Protein AF-A0A352IRP0-F1 (afdb_monomer)

Foldseek 3Di:
DPDPLVVLCVVVPDFDPDPVSVVVSVCVVVCCCVVPPVVPVVPVCQWDQDPVRDTAGAADPLLQADAFADDDPPFLNVLLQLLVVQVAWDAPVVSLVSVCVVPVPDDSVNSVVVVCRNCPVQVQWDADPRIIHGDPLVVVCNVVVQLVSRVSCCCRRHFLLLVVLLVQLVHWDALVVQLVSSCQLPVVCPDCNRSVRSVVNCVVNQQWDADPVRIIHGDPVVNVVNVSPPDDHDGDDPVSVDPPPPPPPPPPPPPPPVPDPVVVVVCVVPVPDPDDPPVPD

pLDDT: mean 80.82, std 19.58, range [33.22, 98.44]

Nearest PDB structures (foldseek):
  5y8t-assembly2_B  TM=6.426E-01  e=9.527E-02  Bacillus spizizenii str. W23
  9jm0-assembly1_L  TM=7.725E-01  e=4.021E-01  Escherichia coli
  7v9x-assembly1_C  TM=6.358E-01  e=6.017E-01  Escherichia coli
  5lhc-assembly1_A  TM=5.177E-01  e=5.680E-01  Bacillus sp. (in: firmicutes)
  7z1n-assembly1_P  TM=3.526E-01  e=1.602E+00  Saccharomyces cerevisiae W303

Mean predicted aligned error: 14.16 Å

Organism: NCBI:txid1033846

Structure (mmCIF, N/CA/C/O backbone):
dat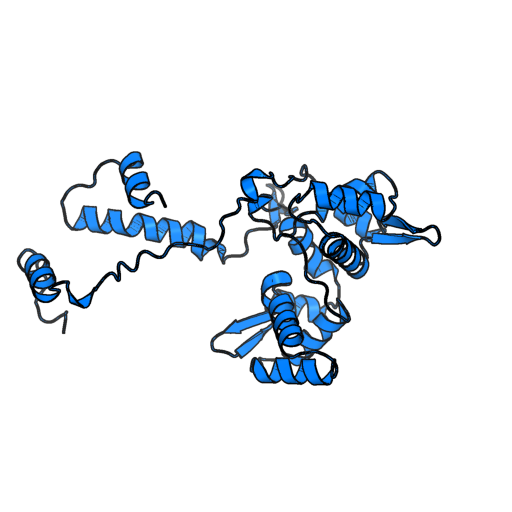a_AF-A0A352IRP0-F1
#
_entry.id   AF-A0A352IRP0-F1
#
loop_
_atom_site.group_PDB
_atom_site.id
_atom_site.type_symbol
_atom_site.label_atom_id
_atom_site.label_alt_id
_atom_site.label_comp_id
_atom_site.label_asym_id
_atom_site.label_entity_id
_atom_site.label_seq_id
_atom_site.pdbx_PDB_ins_code
_atom_site.Cartn_x
_atom_site.Cartn_y
_atom_site.Cartn_z
_atom_site.occupancy
_atom_site.B_iso_or_equiv
_atom_site.auth_seq_id
_atom_site.auth_comp_id
_atom_site.auth_asym_id
_atom_site.auth_atom_id
_atom_site.pdbx_PDB_model_num
ATOM 1 N N . GLN A 1 1 ? 25.154 19.393 1.209 1.00 37.84 1 GLN A N 1
ATOM 2 C CA . GLN A 1 1 ? 25.822 18.073 1.145 1.00 37.84 1 GLN A CA 1
ATOM 3 C C . GLN A 1 1 ? 27.180 18.138 1.834 1.00 37.84 1 GLN A C 1
ATOM 5 O O . GLN A 1 1 ? 28.101 18.723 1.286 1.00 37.84 1 GLN A O 1
ATOM 10 N N . HIS A 1 2 ? 27.304 17.611 3.052 1.00 40.53 2 HIS A N 1
ATOM 11 C CA . HIS A 1 2 ? 28.624 17.355 3.638 1.00 40.53 2 HIS A CA 1
ATOM 12 C C . HIS A 1 2 ? 29.173 16.067 3.009 1.00 40.53 2 HIS A C 1
ATOM 14 O O . HIS A 1 2 ? 28.5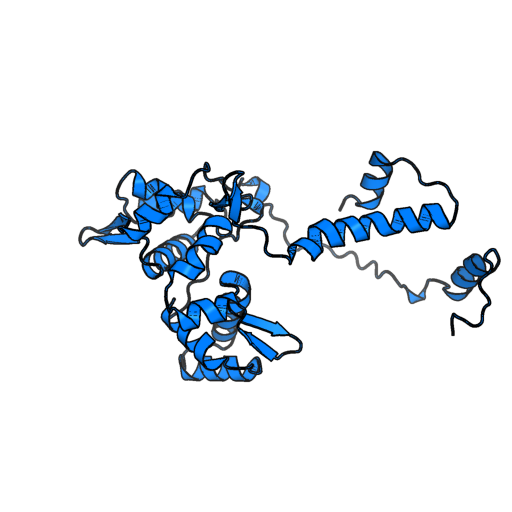04 15.037 3.029 1.00 40.53 2 HIS A O 1
ATOM 20 N N . ASP A 1 3 ? 30.340 16.175 2.382 1.00 66.81 3 ASP A N 1
ATOM 21 C CA . ASP A 1 3 ? 30.971 15.181 1.517 1.00 66.81 3 ASP A CA 1
ATOM 22 C C . ASP A 1 3 ? 31.229 13.845 2.247 1.00 66.81 3 ASP A C 1
ATOM 24 O O . ASP A 1 3 ? 31.922 13.794 3.267 1.00 66.81 3 ASP A O 1
ATOM 28 N N . LEU A 1 4 ? 30.657 12.750 1.733 1.00 64.88 4 LEU A N 1
ATOM 29 C CA . LEU A 1 4 ? 30.822 11.382 2.246 1.00 64.88 4 LEU A CA 1
ATOM 30 C C . LEU A 1 4 ? 32.310 11.027 2.414 1.00 64.88 4 LEU A C 1
ATOM 32 O O . LEU A 1 4 ? 32.684 10.342 3.368 1.00 64.88 4 LEU A O 1
ATOM 36 N N . MET A 1 5 ? 33.164 11.550 1.529 1.00 63.38 5 MET A N 1
ATOM 37 C CA . MET A 1 5 ? 34.612 11.366 1.595 1.00 63.38 5 MET A CA 1
ATOM 38 C C . MET A 1 5 ? 35.217 12.012 2.838 1.00 63.38 5 MET A C 1
ATOM 40 O O . MET A 1 5 ? 35.972 11.358 3.553 1.00 63.38 5 MET A O 1
ATOM 44 N N . SER A 1 6 ? 34.807 13.238 3.169 1.00 69.44 6 SER A N 1
ATOM 45 C CA . SER A 1 6 ? 35.260 13.937 4.378 1.00 69.44 6 SER A CA 1
ATOM 46 C C . SER A 1 6 ? 34.880 13.172 5.653 1.00 69.44 6 SER A C 1
ATOM 48 O O . SER A 1 6 ? 35.650 13.108 6.613 1.00 69.44 6 SER A O 1
ATOM 50 N N . ARG A 1 7 ? 33.705 12.525 5.669 1.00 70.44 7 ARG A N 1
ATOM 51 C CA . ARG A 1 7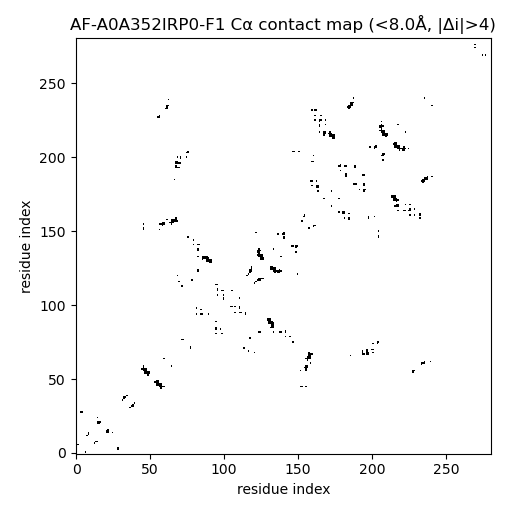 ? 33.282 11.683 6.799 1.00 70.44 7 ARG A CA 1
ATOM 52 C C . ARG A 1 7 ? 34.097 10.392 6.897 1.00 70.44 7 ARG A C 1
ATOM 54 O O . ARG A 1 7 ? 34.445 9.982 8.003 1.00 70.44 7 ARG A O 1
ATOM 61 N N . LEU A 1 8 ? 34.414 9.764 5.767 1.00 70.19 8 LEU A N 1
ATOM 62 C CA . LEU A 1 8 ? 35.269 8.575 5.724 1.00 70.19 8 LEU A CA 1
ATOM 63 C C . LEU A 1 8 ? 36.705 8.894 6.158 1.00 70.19 8 LEU A C 1
ATOM 65 O O . LEU A 1 8 ? 37.295 8.113 6.898 1.00 70.19 8 LEU A O 1
ATOM 69 N N . GLU A 1 9 ? 37.245 10.051 5.778 1.00 74.38 9 GLU A N 1
ATOM 70 C CA . GLU A 1 9 ? 38.556 10.530 6.237 1.00 74.38 9 GLU A CA 1
ATOM 71 C C . GLU A 1 9 ? 38.584 10.790 7.744 1.00 74.38 9 GLU A C 1
ATOM 73 O O . GLU A 1 9 ? 39.528 10.399 8.428 1.00 74.38 9 GLU A O 1
ATOM 78 N N . GLN A 1 10 ? 37.521 11.380 8.293 1.00 76.56 10 GLN A N 1
ATOM 79 C CA . GLN A 1 10 ? 37.412 11.597 9.735 1.00 76.56 10 GLN A CA 1
ATOM 80 C C . GLN A 1 10 ? 37.404 10.276 10.524 1.00 76.56 10 GLN A C 1
ATOM 82 O O . GLN A 1 10 ? 37.964 10.207 11.616 1.00 76.56 10 GLN A O 1
ATOM 87 N N . LEU A 1 11 ? 36.761 9.235 9.987 1.00 74.62 11 LEU A N 1
ATOM 88 C CA . LEU A 1 11 ? 36.595 7.945 10.665 1.00 74.62 11 LEU A CA 1
ATOM 89 C C . LEU A 1 11 ? 37.791 7.008 10.488 1.00 74.62 11 LEU A C 1
ATOM 91 O O . LEU A 1 11 ? 38.124 6.253 11.397 1.00 74.62 11 LEU A O 1
ATOM 95 N N . LEU A 1 12 ? 38.419 7.034 9.316 1.00 76.69 12 LEU A N 1
ATOM 96 C CA . LEU A 1 12 ? 39.450 6.077 8.926 1.00 76.69 12 LEU A CA 1
ATOM 97 C C . LEU A 1 12 ? 40.850 6.712 8.851 1.00 76.69 12 LEU A C 1
ATOM 99 O O . LEU A 1 12 ? 41.789 6.050 8.407 1.00 76.69 12 LEU A O 1
ATOM 103 N N . GLY A 1 13 ? 40.987 7.991 9.212 1.00 79.44 13 GLY A N 1
ATOM 104 C CA . GLY A 1 13 ? 42.230 8.764 9.140 1.00 79.44 13 GLY A CA 1
ATOM 105 C C . GLY A 1 13 ? 42.579 9.262 7.731 1.00 79.44 13 GLY A C 1
ATOM 106 O O . GLY A 1 13 ? 41.802 9.129 6.787 1.00 79.44 13 GLY A O 1
ATOM 107 N N . GLN A 1 14 ? 43.771 9.832 7.556 1.00 77.69 14 GLN A N 1
ATOM 108 C CA . GLN A 1 14 ? 44.289 10.122 6.214 1.00 77.69 14 GLN A CA 1
ATOM 109 C C . GLN A 1 14 ? 44.815 8.840 5.565 1.00 77.69 14 GLN A C 1
ATOM 111 O O . GLN A 1 14 ? 45.494 8.044 6.211 1.00 77.69 14 GLN A O 1
ATOM 116 N N . ALA A 1 15 ? 44.493 8.638 4.287 1.00 72.62 15 ALA A N 1
ATOM 117 C CA . ALA A 1 15 ? 45.070 7.544 3.518 1.00 72.62 15 ALA A CA 1
ATOM 118 C C . ALA A 1 15 ? 46.547 7.830 3.217 1.00 72.62 15 ALA A C 1
ATOM 120 O O . ALA A 1 15 ? 46.941 8.977 2.999 1.00 72.62 15 ALA A O 1
ATOM 121 N N . GLU A 1 16 ? 47.364 6.781 3.180 1.00 77.44 16 GLU A N 1
ATOM 122 C CA . GLU A 1 16 ? 48.739 6.898 2.707 1.00 77.44 16 GLU A CA 1
ATOM 123 C C . GLU A 1 16 ? 48.755 7.358 1.243 1.00 77.44 16 GLU A C 1
ATOM 125 O O . GLU A 1 16 ? 47.937 6.926 0.434 1.00 77.44 16 GLU A O 1
ATOM 130 N N . SER A 1 17 ? 49.725 8.193 0.872 1.00 76.69 17 SER A N 1
ATOM 131 C CA . SER A 1 17 ? 49.854 8.769 -0.476 1.00 76.69 17 SER A CA 1
ATOM 132 C C . SER A 1 17 ? 50.324 7.772 -1.546 1.00 76.69 17 SER A C 1
ATOM 134 O O . SER A 1 17 ? 50.729 8.169 -2.640 1.00 76.69 17 SER A O 1
ATOM 136 N N . SER A 1 18 ? 50.283 6.469 -1.255 1.00 78.06 18 SER A N 1
ATOM 137 C CA . SER A 1 18 ? 50.601 5.442 -2.238 1.00 78.06 18 SER A CA 1
ATOM 138 C C . SER A 1 18 ? 49.415 5.237 -3.193 1.00 78.06 18 SER A C 1
ATOM 140 O O . SER A 1 18 ? 48.264 5.219 -2.751 1.00 78.06 18 SER A O 1
ATOM 142 N N . PRO A 1 19 ? 49.655 5.019 -4.501 1.00 69.88 19 PRO A N 1
ATOM 143 C CA . PRO A 1 19 ? 48.576 4.804 -5.469 1.00 69.88 19 PRO A CA 1
ATOM 144 C C . PRO A 1 19 ? 47.627 3.661 -5.083 1.00 69.88 19 PRO A C 1
ATOM 146 O O . PRO A 1 19 ? 46.421 3.755 -5.296 1.00 69.88 19 PRO A O 1
ATOM 149 N N . LYS A 1 20 ? 48.162 2.603 -4.459 1.00 70.69 20 LYS A N 1
ATOM 150 C CA . LYS A 1 20 ? 47.379 1.464 -3.972 1.00 70.69 20 LYS A CA 1
ATOM 151 C C . LYS A 1 20 ? 46.448 1.867 -2.823 1.00 70.69 20 LYS A C 1
ATOM 153 O O . LYS A 1 20 ? 45.248 1.632 -2.926 1.00 70.69 20 LYS A O 1
ATOM 158 N N . ALA A 1 21 ? 46.970 2.524 -1.787 1.00 72.50 21 ALA A N 1
ATOM 159 C CA . ALA A 1 21 ? 46.172 2.945 -0.634 1.00 72.50 21 ALA A CA 1
ATOM 160 C C . ALA A 1 21 ? 45.089 3.968 -1.017 1.00 72.50 21 ALA A C 1
ATOM 162 O O . ALA A 1 21 ? 43.967 3.904 -0.516 1.00 72.50 21 ALA A O 1
ATOM 163 N N . LEU A 1 22 ? 45.391 4.869 -1.958 1.00 75.69 22 LEU A N 1
ATOM 164 C CA . LEU A 1 22 ? 44.410 5.807 -2.504 1.00 75.69 22 LEU A CA 1
ATOM 165 C C . LEU A 1 22 ? 43.320 5.084 -3.307 1.00 75.69 22 LEU A C 1
ATOM 167 O O . LEU A 1 22 ? 42.141 5.371 -3.114 1.00 75.69 22 LEU A O 1
ATOM 171 N N . SER A 1 23 ? 43.685 4.107 -4.147 1.00 73.88 23 SER A N 1
ATOM 172 C CA . SER A 1 23 ? 42.704 3.318 -4.904 1.00 73.88 23 SER A CA 1
ATOM 173 C C . SER A 1 23 ? 41.774 2.511 -3.991 1.00 73.88 23 SER A C 1
ATOM 175 O O . SER A 1 23 ? 40.560 2.558 -4.163 1.00 73.88 23 SER A O 1
ATOM 177 N N . GLU A 1 24 ? 42.310 1.866 -2.951 1.00 73.12 24 GLU A N 1
ATOM 178 C CA . GLU A 1 24 ? 41.515 1.155 -1.944 1.00 73.12 24 GLU A CA 1
ATOM 179 C C . GLU A 1 24 ? 40.580 2.129 -1.210 1.00 73.12 24 GLU A C 1
ATOM 181 O O . GLU A 1 24 ? 39.389 1.853 -1.048 1.00 73.12 24 GLU A O 1
ATOM 186 N N . ARG A 1 25 ? 41.067 3.326 -0.855 1.00 78.94 25 ARG A N 1
ATOM 187 C CA . ARG A 1 25 ? 40.258 4.359 -0.196 1.00 78.94 25 ARG A CA 1
ATOM 188 C C . ARG A 1 25 ? 39.106 4.863 -1.065 1.00 78.94 25 ARG A C 1
ATOM 190 O O . ARG A 1 25 ? 38.011 5.055 -0.544 1.00 78.94 25 ARG A O 1
ATOM 197 N N . MET A 1 26 ? 39.331 5.037 -2.365 1.00 77.31 26 MET A N 1
ATOM 198 C CA . MET A 1 26 ? 38.306 5.479 -3.318 1.00 77.31 26 MET A CA 1
ATOM 199 C C . MET A 1 26 ? 37.241 4.410 -3.598 1.00 77.31 26 MET A C 1
ATOM 201 O O . MET A 1 26 ? 36.127 4.752 -3.985 1.00 77.31 26 MET A O 1
ATOM 205 N N . THR A 1 27 ? 37.544 3.128 -3.368 1.00 77.12 27 THR A N 1
ATOM 206 C CA . THR A 1 27 ? 36.562 2.041 -3.532 1.00 77.12 27 THR A CA 1
ATOM 207 C C . THR A 1 27 ? 35.609 1.890 -2.347 1.00 77.12 27 THR A C 1
ATOM 209 O O . THR A 1 27 ? 34.535 1.325 -2.512 1.00 77.12 27 THR A O 1
ATOM 212 N N . LEU A 1 28 ? 35.940 2.418 -1.162 1.00 74.88 28 LEU A N 1
ATOM 213 C CA . LEU A 1 28 ? 35.094 2.296 0.034 1.00 74.88 28 LEU A CA 1
ATOM 214 C C . LEU A 1 28 ? 33.716 2.969 -0.103 1.00 74.88 28 LEU A C 1
ATOM 216 O O . LEU A 1 28 ? 32.730 2.318 0.234 1.00 74.88 28 LEU A O 1
ATOM 220 N N . PRO A 1 29 ? 33.589 4.207 -0.622 1.00 73.94 29 PRO A N 1
ATOM 221 C CA . PRO A 1 29 ? 32.289 4.784 -0.967 1.00 73.94 29 PRO A CA 1
ATOM 222 C C . PRO A 1 29 ? 31.466 3.889 -1.885 1.00 73.94 29 PRO A C 1
ATOM 224 O O . PRO A 1 29 ? 30.269 3.730 -1.669 1.00 73.94 29 PRO A O 1
ATOM 227 N N . TRP A 1 30 ? 32.119 3.289 -2.887 1.00 67.69 30 TRP A N 1
ATOM 228 C CA . TRP A 1 30 ? 31.471 2.387 -3.829 1.00 67.69 30 TRP A CA 1
ATOM 229 C C . TRP A 1 30 ? 31.032 1.093 -3.148 1.00 67.69 30 TRP A C 1
ATOM 231 O O . TRP A 1 30 ? 29.899 0.692 -3.336 1.00 67.69 30 TRP A O 1
ATOM 241 N N . PHE A 1 31 ? 31.847 0.497 -2.275 1.00 69.00 31 PHE A N 1
ATOM 242 C CA . PHE A 1 31 ? 31.462 -0.667 -1.470 1.00 69.00 31 PHE A CA 1
ATOM 243 C C . PHE A 1 31 ? 30.326 -0.368 -0.490 1.00 69.00 31 PHE A C 1
ATOM 245 O O . PHE A 1 31 ? 29.464 -1.213 -0.276 1.00 69.00 31 PHE A O 1
ATOM 252 N N . VAL A 1 32 ? 30.299 0.824 0.111 1.00 68.75 32 VAL A N 1
ATOM 253 C CA . VAL A 1 32 ? 29.189 1.255 0.974 1.00 68.75 32 VAL A CA 1
ATOM 254 C C . VAL A 1 32 ? 27.928 1.456 0.138 1.00 68.75 32 VAL A C 1
ATOM 256 O O . VAL A 1 32 ? 26.856 1.004 0.526 1.00 68.75 32 VAL A O 1
ATOM 259 N N . TYR A 1 33 ? 28.050 2.087 -1.028 1.00 63.38 33 TYR A N 1
ATOM 260 C CA . TYR A 1 33 ? 26.948 2.249 -1.965 1.00 63.38 33 TYR A CA 1
ATOM 261 C C . TYR A 1 33 ? 26.454 0.892 -2.487 1.00 63.38 33 TYR A C 1
ATOM 263 O O . TYR A 1 33 ? 25.266 0.622 -2.446 1.00 63.38 33 TYR A O 1
ATOM 271 N N . GLU A 1 34 ? 27.329 -0.020 -2.887 1.00 58.12 34 GLU A N 1
ATOM 272 C CA . GLU A 1 34 ? 26.973 -1.345 -3.390 1.00 58.12 34 GLU A CA 1
ATOM 273 C C . GLU A 1 34 ? 26.415 -2.245 -2.281 1.00 58.12 34 GLU A C 1
ATOM 275 O O . GLU A 1 34 ? 25.399 -2.897 -2.478 1.00 58.12 34 GLU A O 1
ATOM 280 N N . GLY A 1 35 ? 26.996 -2.227 -1.083 1.00 57.03 35 GLY A N 1
ATOM 281 C CA . GLY A 1 35 ? 26.549 -3.044 0.047 1.00 57.03 35 GLY A CA 1
ATOM 282 C C . GLY A 1 35 ? 25.284 -2.531 0.739 1.00 57.03 35 GLY A C 1
ATOM 283 O O . GLY A 1 35 ? 24.512 -3.332 1.261 1.00 57.03 35 GLY A O 1
ATOM 284 N N . HIS A 1 36 ? 25.045 -1.215 0.743 1.00 51.78 36 HIS A N 1
ATOM 285 C CA . HIS A 1 36 ? 23.955 -0.604 1.518 1.00 51.78 36 HIS A CA 1
ATOM 286 C C . HIS A 1 36 ? 22.944 0.201 0.694 1.00 51.78 36 HIS A C 1
ATOM 288 O O . HIS A 1 36 ? 21.842 0.437 1.182 1.00 51.78 36 HIS A O 1
ATOM 294 N N . VAL A 1 37 ? 23.272 0.606 -0.538 1.00 51.94 37 VAL A N 1
ATOM 295 C CA . VAL A 1 37 ? 22.391 1.410 -1.406 1.00 51.94 37 VAL A CA 1
ATOM 296 C C . VAL A 1 37 ? 21.916 0.612 -2.626 1.00 51.94 37 VAL A C 1
ATOM 298 O O . VAL A 1 37 ? 20.711 0.494 -2.814 1.00 51.94 37 VAL A O 1
ATOM 301 N N . GLN A 1 38 ? 22.790 -0.025 -3.411 1.00 43.72 38 GLN A N 1
ATOM 302 C CA . GLN A 1 38 ? 22.389 -0.927 -4.504 1.00 43.72 38 GLN A CA 1
ATOM 303 C C . GLN A 1 38 ? 22.049 -2.337 -4.022 1.00 43.72 38 GLN A C 1
ATOM 305 O O . GLN A 1 38 ? 21.067 -2.908 -4.482 1.00 43.72 38 GLN A O 1
ATOM 310 N N . GLY A 1 39 ? 22.761 -2.873 -3.033 1.00 39.41 39 GLY A N 1
ATOM 311 C CA . GLY A 1 39 ? 22.432 -4.139 -2.374 1.00 39.41 39 GLY A CA 1
ATOM 312 C C . GLY A 1 39 ? 21.075 -4.105 -1.670 1.00 39.41 39 GLY A C 1
ATOM 313 O O . GLY A 1 39 ? 20.491 -5.156 -1.428 1.00 39.41 39 GLY A O 1
ATOM 314 N N . SER A 1 40 ? 20.521 -2.908 -1.436 1.00 41.78 40 SER A N 1
ATOM 315 C CA . SER A 1 40 ? 19.151 -2.694 -0.949 1.00 41.78 40 SER A CA 1
ATOM 316 C C . SER A 1 40 ? 18.053 -2.897 -2.011 1.00 41.78 40 SER A C 1
ATOM 318 O O . SER A 1 40 ? 16.867 -2.890 -1.671 1.00 41.78 40 SER A O 1
ATOM 320 N N . HIS A 1 41 ? 18.428 -3.123 -3.282 1.00 39.69 41 HIS A N 1
ATOM 321 C CA . HIS A 1 41 ? 17.537 -3.72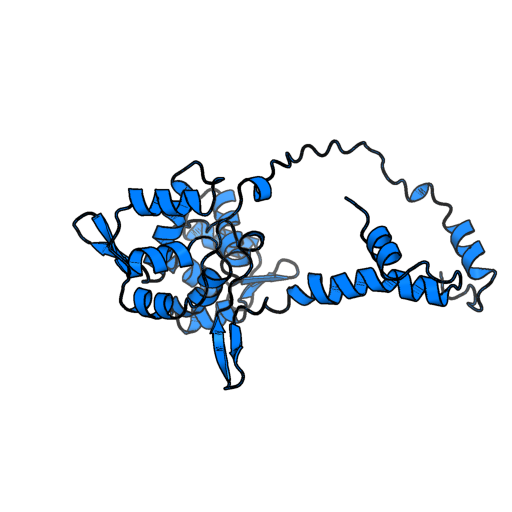3 -4.285 1.00 39.69 41 HIS A CA 1
ATOM 322 C C . HIS A 1 41 ? 17.371 -5.238 -4.099 1.00 39.69 41 HIS A C 1
ATOM 324 O O . HIS A 1 41 ? 16.432 -5.804 -4.657 1.00 39.69 41 HIS A O 1
ATOM 330 N N . THR A 1 42 ? 18.199 -5.883 -3.267 1.00 38.78 42 THR A N 1
ATOM 331 C CA . THR A 1 42 ? 17.788 -7.124 -2.598 1.00 38.78 42 THR A CA 1
ATOM 332 C C . THR A 1 42 ? 16.654 -6.736 -1.670 1.00 38.78 42 THR A C 1
ATOM 334 O O . THR A 1 42 ? 16.842 -5.851 -0.837 1.00 38.78 42 THR A O 1
ATOM 337 N N . GLU A 1 43 ? 15.477 -7.328 -1.874 1.00 44.84 43 GLU A N 1
ATOM 338 C CA . GLU A 1 43 ? 14.259 -7.128 -1.090 1.00 44.84 43 GLU A CA 1
ATOM 339 C C . GLU A 1 43 ? 14.575 -6.655 0.330 1.00 44.84 43 GLU A C 1
ATOM 341 O O . GLU A 1 43 ? 15.022 -7.440 1.157 1.00 44.84 43 GLU A O 1
ATOM 346 N N . THR A 1 44 ? 14.402 -5.355 0.602 1.00 46.44 44 THR A N 1
ATOM 347 C CA . THR A 1 44 ? 14.538 -4.796 1.954 1.00 46.44 44 THR A CA 1
ATOM 348 C C . THR A 1 44 ? 13.706 -5.680 2.872 1.00 46.44 44 THR A C 1
ATOM 350 O O . THR A 1 44 ? 12.479 -5.705 2.725 1.00 46.44 44 THR A O 1
ATOM 353 N N . VAL A 1 45 ? 14.386 -6.493 3.680 1.00 51.56 45 VAL A N 1
ATOM 354 C CA . VAL A 1 45 ? 13.827 -7.724 4.237 1.00 51.56 45 VAL A CA 1
ATOM 355 C C . VAL A 1 45 ? 12.670 -7.341 5.154 1.00 51.56 45 VAL A C 1
ATOM 357 O O . VAL A 1 45 ? 12.868 -6.875 6.270 1.00 51.56 45 VAL A O 1
ATOM 360 N N . ALA A 1 46 ? 11.448 -7.463 4.633 1.00 54.69 46 ALA A N 1
ATOM 361 C CA . ALA A 1 46 ? 10.209 -7.163 5.348 1.00 54.69 46 ALA A CA 1
ATOM 362 C C . ALA A 1 46 ? 9.881 -8.255 6.380 1.00 54.69 46 ALA A C 1
ATOM 364 O O . ALA A 1 46 ? 8.882 -8.152 7.083 1.00 54.69 46 ALA A O 1
ATOM 365 N N . GLU A 1 47 ? 10.712 -9.295 6.436 1.00 62.34 47 GLU A N 1
ATOM 366 C CA . GLU A 1 47 ? 10.468 -10.591 7.048 1.00 62.34 47 GLU A CA 1
ATOM 367 C C . GLU A 1 47 ? 11.777 -11.128 7.647 1.00 62.34 47 GLU A C 1
ATOM 369 O O . GLU A 1 47 ? 12.638 -11.627 6.931 1.00 62.34 47 GLU A O 1
ATOM 374 N N . GLU A 1 48 ? 11.961 -11.019 8.961 1.00 56.09 48 GLU A N 1
ATOM 375 C CA . GLU A 1 48 ? 13.096 -11.630 9.662 1.00 56.09 48 GLU A CA 1
ATOM 376 C C . GLU A 1 48 ? 12.668 -12.989 10.221 1.00 56.09 48 GLU A C 1
ATOM 378 O O . GLU A 1 48 ? 11.692 -13.078 10.964 1.00 56.09 48 GLU A O 1
ATOM 383 N N . ALA A 1 49 ? 13.391 -14.055 9.876 1.00 51.56 49 ALA A N 1
ATOM 384 C CA . ALA A 1 49 ? 13.229 -15.338 10.551 1.00 51.56 49 ALA A CA 1
ATOM 385 C C . ALA A 1 49 ? 13.886 -15.255 11.933 1.00 51.56 49 ALA A C 1
ATOM 387 O O . ALA A 1 49 ? 15.056 -14.883 12.040 1.00 51.56 49 ALA A O 1
ATOM 388 N N . ASP A 1 50 ? 13.146 -15.585 12.989 1.00 54.78 50 ASP A N 1
ATOM 389 C CA . ASP A 1 50 ? 13.740 -15.710 14.316 1.00 54.78 50 ASP A CA 1
ATOM 390 C C . ASP A 1 50 ? 14.587 -16.989 14.449 1.00 54.78 50 ASP A C 1
ATOM 392 O O . ASP A 1 50 ? 14.605 -17.845 13.561 1.00 54.78 50 ASP A O 1
ATOM 396 N N . ASP A 1 51 ? 15.287 -17.147 15.576 1.00 50.03 51 ASP A N 1
ATOM 397 C CA . ASP A 1 51 ? 16.172 -18.295 15.845 1.00 50.03 51 ASP A CA 1
ATOM 398 C C . ASP A 1 51 ? 15.459 -19.668 15.791 1.00 50.03 51 ASP A C 1
ATOM 400 O O . ASP A 1 51 ? 16.111 -20.713 15.846 1.00 50.03 51 ASP A O 1
ATOM 404 N N . LYS A 1 52 ? 14.120 -19.690 15.703 1.00 55.91 52 LYS A N 1
ATOM 405 C CA . LYS A 1 52 ? 13.285 -20.894 15.571 1.00 55.91 52 LYS A CA 1
ATOM 406 C C . LYS A 1 52 ? 12.746 -21.099 14.151 1.00 55.91 52 LYS A C 1
ATOM 408 O O . LYS A 1 52 ? 12.068 -22.097 13.912 1.00 55.91 52 LYS A O 1
ATOM 413 N N . GLY A 1 53 ? 13.059 -20.197 13.222 1.00 52.69 53 GLY A N 1
ATOM 414 C CA . GLY A 1 53 ? 12.584 -20.218 11.842 1.00 52.69 53 GLY A CA 1
ATOM 415 C C . GLY A 1 53 ? 11.185 -19.628 11.650 1.00 52.69 53 GLY A C 1
ATOM 416 O O . GLY A 1 53 ? 10.617 -19.802 10.573 1.00 52.69 53 GLY A O 1
ATOM 417 N N . GLU A 1 54 ? 10.612 -18.947 12.652 1.00 62.12 54 GLU A N 1
ATOM 418 C CA . GLU A 1 54 ? 9.344 -18.231 12.479 1.00 62.12 54 GLU A CA 1
ATOM 419 C C . GLU A 1 54 ? 9.601 -16.892 11.783 1.00 62.12 54 GLU A C 1
ATOM 421 O O . GLU A 1 54 ? 10.361 -16.056 12.274 1.00 62.12 54 GLU A O 1
ATOM 426 N N . VAL A 1 55 ? 8.958 -16.686 10.633 1.00 72.44 55 VAL A N 1
ATOM 427 C CA . VAL A 1 55 ? 9.050 -15.441 9.867 1.00 72.44 55 VAL A CA 1
ATOM 428 C C . VAL A 1 55 ? 8.228 -14.353 10.557 1.00 72.44 55 VAL A C 1
ATOM 430 O O . VAL A 1 55 ? 7.015 -14.487 10.717 1.00 72.44 55 VAL A O 1
ATOM 433 N N . LYS A 1 56 ? 8.887 -13.266 10.966 1.00 84.75 56 LYS A N 1
ATOM 434 C CA . LYS A 1 56 ? 8.274 -12.098 11.605 1.00 84.75 56 LYS A CA 1
ATOM 435 C C . LYS A 1 56 ? 8.401 -10.870 10.727 1.00 84.75 56 LYS A C 1
ATOM 437 O O . LYS A 1 56 ? 9.468 -10.579 10.194 1.00 84.75 56 LYS A O 1
ATOM 442 N N . LEU A 1 57 ? 7.313 -10.117 10.619 1.00 89.00 57 LEU A N 1
ATOM 443 C CA . LEU A 1 57 ? 7.308 -8.889 9.839 1.00 89.00 57 LEU A CA 1
ATOM 444 C C . LEU A 1 57 ? 8.122 -7.805 10.535 1.00 89.00 57 LEU A C 1
ATOM 446 O O . LEU A 1 57 ? 7.920 -7.518 11.713 1.00 89.00 57 LEU A O 1
ATOM 450 N N . LYS A 1 58 ? 8.988 -7.138 9.778 1.00 89.50 58 LYS A N 1
ATOM 451 C CA . LYS A 1 58 ? 9.753 -5.994 10.262 1.00 89.50 58 LYS A CA 1
ATOM 452 C C . LYS A 1 58 ? 9.461 -4.770 9.410 1.00 89.50 58 LYS A C 1
ATOM 454 O O . LYS A 1 58 ? 9.755 -4.769 8.213 1.00 89.50 58 LYS A O 1
ATOM 459 N N . PRO A 1 59 ? 8.880 -3.710 9.991 1.00 93.00 59 PRO A N 1
ATOM 460 C CA . PRO A 1 59 ? 8.627 -2.508 9.232 1.00 93.00 59 PRO A CA 1
ATOM 461 C C . PRO A 1 59 ? 9.918 -1.719 9.004 1.00 93.00 59 PRO A C 1
ATOM 463 O O . PRO A 1 59 ? 10.841 -1.744 9.819 1.00 93.00 59 PRO A O 1
ATOM 466 N N . LEU A 1 60 ? 9.953 -0.951 7.916 1.00 90.88 60 LEU A N 1
ATOM 467 C CA . LEU A 1 60 ? 10.985 0.065 7.726 1.00 90.88 60 LEU A CA 1
ATOM 468 C C . LEU A 1 60 ? 10.800 1.209 8.743 1.00 90.88 60 LEU A C 1
ATOM 470 O O . LEU A 1 60 ? 9.680 1.420 9.219 1.00 90.88 60 LEU A O 1
ATOM 474 N N . PRO A 1 61 ? 11.837 2.002 9.046 1.00 90.75 61 PRO A N 1
ATOM 475 C CA . PRO A 1 61 ? 11.675 3.259 9.780 1.00 90.75 61 PRO A CA 1
ATOM 476 C C . PRO A 1 61 ? 10.664 4.190 9.094 1.00 90.75 61 PRO A C 1
ATOM 478 O O . PRO A 1 61 ? 10.597 4.225 7.859 1.00 90.75 61 PRO A O 1
ATOM 481 N N . ALA A 1 62 ? 9.890 4.972 9.854 1.00 91.38 62 ALA A N 1
ATOM 482 C CA . ALA A 1 62 ? 8.826 5.832 9.322 1.00 91.38 62 ALA A CA 1
ATOM 483 C C . ALA A 1 62 ? 9.304 6.747 8.189 1.00 91.38 62 ALA A C 1
ATOM 485 O O . ALA A 1 62 ? 8.578 6.920 7.204 1.00 91.38 62 ALA A O 1
ATOM 486 N N . ILE A 1 63 ? 10.528 7.284 8.278 1.00 89.50 63 ILE A N 1
ATOM 487 C CA . ILE A 1 63 ? 11.134 8.137 7.246 1.00 89.50 63 ILE A CA 1
ATOM 488 C C . ILE A 1 63 ? 11.273 7.420 5.894 1.00 89.50 63 ILE A C 1
ATOM 490 O O . ILE A 1 63 ? 10.976 8.018 4.863 1.00 89.50 63 ILE A O 1
ATOM 494 N N . GLN A 1 64 ? 11.597 6.123 5.908 1.00 89.19 64 GLN A N 1
ATOM 495 C CA . GLN A 1 64 ? 11.792 5.281 4.721 1.00 89.19 64 GLN A CA 1
ATOM 496 C C . GLN A 1 64 ? 10.484 4.679 4.188 1.00 89.19 64 GLN A C 1
ATOM 498 O O . GLN A 1 64 ? 10.436 4.190 3.057 1.00 89.19 64 GLN A O 1
ATOM 503 N N . ARG A 1 65 ? 9.403 4.707 4.978 1.00 91.56 65 ARG A N 1
ATOM 504 C CA . ARG A 1 65 ? 8.088 4.250 4.520 1.00 91.56 65 ARG A CA 1
ATOM 505 C C . ARG A 1 65 ? 7.484 5.230 3.526 1.00 91.56 65 ARG A C 1
ATOM 507 O O . ARG A 1 65 ? 7.517 6.452 3.696 1.00 91.56 65 ARG A O 1
ATOM 514 N N . ARG A 1 66 ? 6.818 4.675 2.518 1.00 91.94 66 ARG A N 1
ATOM 515 C CA . ARG A 1 66 ? 6.029 5.423 1.549 1.00 91.94 66 ARG A CA 1
ATOM 516 C C . ARG A 1 66 ? 4.933 6.220 2.259 1.00 91.94 66 ARG A C 1
ATOM 518 O O . ARG A 1 66 ? 4.164 5.684 3.059 1.00 91.94 66 ARG A O 1
ATOM 525 N N . LYS A 1 67 ? 4.811 7.499 1.897 1.00 92.62 67 LYS A N 1
ATOM 526 C CA . LYS A 1 67 ? 3.853 8.457 2.470 1.00 92.62 67 LYS A CA 1
ATOM 527 C C . LYS A 1 67 ? 2.452 8.332 1.855 1.00 92.62 67 LYS A C 1
ATOM 529 O O . LYS A 1 67 ? 1.855 9.322 1.433 1.00 92.62 67 LYS A O 1
ATOM 534 N N . GLY A 1 68 ? 1.918 7.111 1.865 1.00 89.06 68 GLY A N 1
ATOM 535 C CA . GLY A 1 68 ? 0.555 6.775 1.457 1.00 89.06 68 GLY A CA 1
ATOM 536 C C . GLY A 1 68 ? 0.475 5.860 0.236 1.00 89.06 68 GLY A C 1
ATOM 537 O O . GLY A 1 68 ? 1.479 5.351 -0.245 1.00 89.06 68 GLY A O 1
ATOM 538 N N . LEU A 1 69 ? -0.737 5.622 -0.254 1.00 90.75 69 LEU A N 1
ATOM 539 C CA . LEU A 1 69 ? -0.982 4.781 -1.425 1.00 90.75 69 LEU A CA 1
ATOM 540 C C . LEU A 1 69 ? -1.894 5.516 -2.386 1.00 90.75 69 LEU A C 1
ATOM 542 O O . LEU A 1 69 ? -2.919 6.065 -1.974 1.00 90.75 69 LEU A O 1
ATOM 546 N N . THR A 1 70 ? -1.560 5.506 -3.665 1.00 91.81 70 THR A N 1
ATOM 547 C CA . THR A 1 70 ? -2.368 6.154 -4.688 1.00 91.81 70 THR A CA 1
ATOM 548 C C . THR A 1 70 ? -3.652 5.360 -4.906 1.00 91.81 70 THR A C 1
ATOM 550 O O . THR A 1 70 ? -3.648 4.149 -5.126 1.00 91.81 70 THR A O 1
ATOM 553 N N . SER A 1 71 ? -4.796 6.040 -4.840 1.00 89.94 71 SER A N 1
ATOM 554 C CA . SER A 1 71 ? -6.090 5.430 -5.148 1.00 89.94 71 SER A CA 1
ATOM 555 C C . SER A 1 71 ? -6.241 5.304 -6.660 1.00 89.94 71 SER A C 1
ATOM 557 O O . SER A 1 71 ? -6.245 6.309 -7.370 1.00 89.94 71 SER A O 1
ATOM 559 N N . ILE A 1 72 ? -6.448 4.081 -7.146 1.00 91.69 72 ILE A N 1
ATOM 560 C CA . ILE A 1 72 ? -6.813 3.820 -8.544 1.00 91.69 72 ILE A CA 1
ATOM 561 C C . ILE A 1 72 ? -8.289 3.409 -8.653 1.00 91.69 72 ILE A C 1
ATOM 563 O O . ILE A 1 72 ? -8.917 2.930 -7.695 1.00 91.69 72 ILE A O 1
ATOM 567 N N . ARG A 1 73 ? -8.887 3.625 -9.829 1.00 88.25 73 ARG A N 1
ATOM 568 C CA . ARG A 1 73 ? -10.227 3.103 -10.146 1.00 88.25 73 ARG A CA 1
ATOM 569 C C . ARG A 1 73 ? -10.140 1.594 -10.309 1.00 88.25 73 ARG A C 1
ATOM 571 O O . ARG A 1 73 ? -9.118 1.087 -10.749 1.00 88.25 73 ARG A O 1
ATOM 578 N N . GLY A 1 74 ? -11.182 0.886 -9.878 1.00 88.50 74 GLY A N 1
ATOM 579 C CA . GLY A 1 74 ? -11.218 -0.581 -9.842 1.00 88.50 74 GLY A CA 1
ATOM 580 C C . GLY A 1 74 ? -10.373 -1.222 -8.732 1.00 88.50 74 GLY A C 1
ATOM 581 O O . GLY A 1 74 ? -10.652 -2.357 -8.360 1.00 88.50 74 GLY A O 1
ATOM 582 N N . GLY A 1 75 ? -9.415 -0.495 -8.138 1.00 91.00 75 GLY A N 1
ATOM 583 C CA . GLY A 1 75 ? -8.601 -0.984 -7.022 1.00 91.00 75 GLY A CA 1
ATOM 584 C C . GLY A 1 75 ? -7.904 -2.299 -7.373 1.00 91.00 75 GLY A C 1
ATOM 585 O O . GLY A 1 75 ? -7.260 -2.401 -8.413 1.00 91.00 75 GLY A O 1
ATOM 586 N N . ILE A 1 76 ? -8.103 -3.309 -6.529 1.00 91.69 76 ILE A N 1
ATOM 587 C CA . ILE A 1 76 ? -7.571 -4.670 -6.675 1.00 91.69 76 ILE A CA 1
ATOM 588 C C . ILE A 1 76 ? -7.899 -5.291 -8.044 1.00 91.69 76 ILE A C 1
ATOM 590 O O . ILE A 1 76 ? -7.027 -5.874 -8.683 1.00 91.69 76 ILE A O 1
ATOM 594 N N . ALA A 1 77 ? -9.118 -5.097 -8.558 1.00 92.44 77 ALA A N 1
ATOM 595 C CA . ALA A 1 77 ? -9.521 -5.664 -9.848 1.00 92.44 77 ALA A CA 1
ATOM 596 C C . ALA A 1 77 ? -8.680 -5.127 -11.019 1.00 92.44 77 ALA A C 1
ATOM 598 O O . ALA A 1 77 ? -8.408 -5.850 -11.974 1.00 92.44 77 ALA A O 1
ATOM 599 N N . THR A 1 78 ? -8.238 -3.870 -10.937 1.00 93.81 78 THR A N 1
ATOM 600 C CA . THR A 1 78 ? -7.366 -3.261 -11.951 1.00 93.81 78 THR A CA 1
ATOM 601 C C . THR A 1 78 ? -5.969 -3.868 -11.925 1.00 93.81 78 THR A C 1
ATOM 603 O O . THR A 1 78 ? -5.382 -4.057 -12.987 1.00 93.81 78 THR A O 1
ATOM 606 N N . LEU A 1 79 ? -5.458 -4.228 -10.741 1.00 93.62 79 LEU A N 1
ATOM 607 C CA . LEU A 1 79 ? -4.168 -4.910 -10.610 1.00 93.62 79 LEU A CA 1
ATOM 608 C C . LEU A 1 79 ? -4.204 -6.263 -11.325 1.00 93.62 79 LEU A C 1
ATOM 610 O O . LEU A 1 79 ? -3.356 -6.528 -12.168 1.00 93.62 79 LEU A O 1
ATOM 614 N N . ILE A 1 80 ? -5.233 -7.073 -11.055 1.00 94.38 80 ILE A N 1
ATOM 615 C CA . ILE A 1 80 ? -5.401 -8.399 -11.671 1.00 94.38 80 ILE A CA 1
ATOM 616 C C . ILE A 1 80 ? -5.511 -8.283 -13.195 1.00 94.38 80 ILE A C 1
ATOM 618 O O . ILE A 1 80 ? -4.849 -9.026 -13.917 1.00 94.38 80 ILE A O 1
ATOM 622 N N . LYS A 1 81 ? -6.317 -7.337 -13.696 1.00 95.44 81 LYS A N 1
ATOM 623 C CA . LYS A 1 81 ? -6.479 -7.105 -15.140 1.00 95.44 81 LYS A CA 1
ATOM 624 C C . LYS A 1 81 ? -5.163 -6.724 -15.815 1.00 95.44 81 LYS A C 1
ATOM 626 O O . LYS A 1 81 ? -4.820 -7.310 -16.835 1.00 95.44 81 LYS A O 1
ATOM 631 N N . ALA A 1 82 ? -4.421 -5.781 -15.235 1.00 95.88 82 ALA A N 1
ATOM 632 C CA . ALA A 1 82 ? -3.131 -5.364 -15.773 1.00 95.88 82 ALA A CA 1
ATOM 633 C C . ALA A 1 82 ? -2.108 -6.509 -15.754 1.00 95.88 82 ALA A C 1
ATOM 635 O O . ALA A 1 82 ? -1.438 -6.740 -16.752 1.00 95.88 82 ALA A O 1
ATOM 636 N N . LEU A 1 83 ? -2.027 -7.271 -14.659 1.00 95.81 83 LEU A N 1
ATOM 637 C CA . LEU A 1 83 ? -1.117 -8.417 -14.557 1.00 95.81 83 LEU A CA 1
ATOM 638 C C . LEU A 1 83 ? -1.463 -9.535 -15.544 1.00 95.81 83 LEU A C 1
ATOM 640 O O . LEU A 1 83 ? -0.561 -10.145 -16.115 1.00 95.81 83 LEU A O 1
ATOM 644 N N . SER A 1 84 ? -2.757 -9.768 -15.777 1.00 95.38 84 SER A N 1
ATOM 645 C CA . SER A 1 84 ? -3.217 -10.726 -16.787 1.00 95.38 84 SER A CA 1
ATOM 646 C C . SER A 1 84 ? -2.766 -10.309 -18.188 1.00 95.38 84 SER A C 1
ATOM 648 O O . SER A 1 84 ? -2.321 -11.155 -18.947 1.00 95.38 84 SER A O 1
ATOM 650 N N . PHE A 1 85 ? -2.828 -9.012 -18.512 1.00 97.00 85 PHE A N 1
ATOM 651 C CA . PHE A 1 85 ? -2.407 -8.490 -19.817 1.00 97.00 85 PHE A CA 1
ATOM 652 C C . PHE A 1 85 ? -0.892 -8.573 -20.048 1.00 97.00 85 PHE A C 1
ATOM 654 O O . PHE A 1 85 ? -0.453 -8.781 -21.171 1.00 97.00 85 PHE A O 1
ATOM 661 N N . VAL A 1 86 ? -0.086 -8.422 -18.995 1.00 94.62 86 VAL A N 1
ATOM 662 C CA . VAL A 1 86 ? 1.382 -8.375 -19.106 1.00 94.62 86 VAL A CA 1
ATOM 663 C C . VAL A 1 86 ? 2.007 -9.735 -19.493 1.00 94.62 86 VAL A C 1
ATOM 665 O O . VAL A 1 86 ? 3.197 -9.746 -19.767 1.00 94.62 86 VAL A O 1
ATOM 668 N N . GLU A 1 87 ? 1.246 -10.849 -19.547 1.00 83.62 87 GLU A N 1
ATOM 669 C CA . GLU A 1 87 ? 1.675 -12.218 -19.956 1.00 83.62 87 GLU A CA 1
ATOM 670 C C . GLU A 1 87 ? 3.199 -12.471 -19.854 1.00 83.62 87 GLU A C 1
ATOM 672 O O . GLU A 1 87 ? 3.717 -12.442 -18.734 1.00 83.62 87 GLU A O 1
ATOM 677 N N . ASP A 1 88 ? 3.906 -12.668 -20.971 1.00 81.12 88 ASP A N 1
ATOM 678 C CA . ASP A 1 88 ? 5.361 -12.916 -21.020 1.00 81.12 88 ASP A CA 1
ATOM 679 C C . ASP A 1 88 ? 6.202 -11.639 -21.221 1.00 81.12 88 ASP A C 1
ATOM 681 O O . ASP A 1 88 ? 7.424 -11.694 -21.366 1.00 81.12 88 ASP A O 1
ATOM 685 N N . GLY A 1 89 ? 5.556 -10.475 -21.219 1.00 93.81 89 GLY A N 1
ATOM 686 C CA . GLY A 1 89 ? 6.177 -9.177 -21.432 1.00 93.81 89 GLY A CA 1
ATOM 687 C C . GLY A 1 89 ? 5.470 -8.367 -22.511 1.00 93.81 89 GLY A C 1
ATOM 688 O O . GLY A 1 89 ? 5.166 -8.869 -23.590 1.00 93.81 89 GLY A O 1
ATOM 689 N N . VAL A 1 90 ? 5.231 -7.088 -22.229 1.00 97.25 90 VAL A N 1
ATOM 690 C CA . VAL A 1 90 ? 4.587 -6.145 -23.158 1.00 97.25 90 VAL A CA 1
ATOM 691 C C . VAL A 1 90 ? 5.359 -4.838 -23.198 1.00 97.25 90 VAL A C 1
ATOM 693 O O . VAL A 1 90 ? 6.008 -4.457 -22.222 1.00 97.25 90 VAL A O 1
ATOM 696 N N . ARG A 1 91 ? 5.282 -4.098 -24.301 1.00 96.81 91 ARG A N 1
ATOM 697 C CA . ARG A 1 91 ? 5.845 -2.747 -24.336 1.00 96.81 91 ARG A CA 1
ATOM 698 C C . ARG A 1 91 ? 5.005 -1.813 -23.463 1.00 96.81 91 ARG A C 1
ATOM 700 O O . ARG A 1 91 ? 3.798 -1.990 -23.278 1.00 96.81 91 ARG A O 1
ATOM 707 N N . ARG A 1 92 ? 5.637 -0.774 -22.910 1.00 95.12 92 ARG A N 1
ATOM 708 C CA . ARG A 1 92 ? 4.946 0.181 -22.025 1.00 95.12 92 ARG A CA 1
ATOM 709 C C . ARG A 1 92 ? 3.748 0.870 -22.699 1.00 95.12 92 ARG A C 1
ATOM 711 O O . ARG A 1 92 ? 2.744 1.122 -22.035 1.00 95.12 92 ARG A O 1
ATOM 718 N N . ASP A 1 93 ? 3.860 1.204 -23.981 1.00 95.75 93 ASP A N 1
ATOM 719 C CA . ASP A 1 93 ? 2.781 1.793 -24.784 1.00 95.75 93 ASP A CA 1
ATOM 720 C C . ASP A 1 93 ? 1.597 0.831 -24.943 1.00 95.75 93 ASP A C 1
ATOM 722 O O . ASP A 1 93 ? 0.459 1.248 -24.745 1.00 95.75 93 ASP A O 1
ATOM 726 N N . GLU A 1 94 ? 1.858 -0.459 -25.157 1.00 97.25 94 GLU A N 1
ATOM 727 C CA . GLU A 1 94 ? 0.817 -1.493 -25.246 1.00 97.25 94 GLU A CA 1
ATOM 728 C C . GLU A 1 94 ? 0.038 -1.636 -23.932 1.00 97.25 94 GLU A C 1
ATOM 730 O O . GLU A 1 94 ? -1.192 -1.688 -23.939 1.00 97.25 94 GLU A O 1
ATOM 735 N N . LEU A 1 95 ? 0.728 -1.615 -22.784 1.00 97.25 95 LEU A N 1
ATOM 736 C CA . LEU A 1 95 ? 0.063 -1.618 -21.476 1.00 97.25 95 LEU A CA 1
ATOM 737 C C . LEU A 1 95 ? -0.797 -0.360 -21.268 1.00 97.25 95 LEU A C 1
ATOM 739 O O . LEU A 1 95 ? -1.890 -0.439 -20.705 1.00 97.25 95 LEU A O 1
ATOM 743 N N . ILE A 1 96 ? -0.329 0.809 -21.713 1.00 96.69 96 ILE A N 1
ATOM 744 C CA . ILE A 1 96 ? -1.109 2.051 -21.630 1.00 96.69 96 ILE A CA 1
ATOM 745 C C . ILE A 1 96 ? -2.352 1.973 -22.524 1.00 96.69 96 ILE A C 1
ATOM 747 O O . ILE A 1 96 ? -3.426 2.391 -22.087 1.00 96.69 96 ILE A O 1
ATOM 751 N N . ASP A 1 97 ? -2.238 1.426 -23.732 1.00 97.69 97 ASP A N 1
ATOM 752 C CA . ASP A 1 97 ? -3.366 1.264 -24.650 1.00 97.69 97 ASP A CA 1
ATOM 753 C C . ASP A 1 97 ? -4.390 0.248 -24.133 1.00 97.69 97 ASP A C 1
ATOM 755 O O . ASP A 1 97 ? -5.596 0.510 -24.184 1.00 97.69 97 ASP A O 1
ATOM 759 N N . PHE A 1 98 ? -3.938 -0.848 -23.518 1.00 97.50 98 PHE A N 1
ATOM 760 C CA . PHE A 1 98 ? -4.815 -1.757 -22.784 1.00 97.50 98 PHE A CA 1
ATOM 761 C C . PHE A 1 98 ? -5.580 -1.024 -21.674 1.00 97.50 98 PHE A C 1
ATOM 763 O O . PHE A 1 98 ? -6.812 -1.065 -21.633 1.00 97.50 98 PHE A O 1
ATOM 770 N N . LEU A 1 99 ? -4.882 -0.278 -20.811 1.00 96.94 99 LEU A N 1
ATOM 771 C CA . LEU A 1 99 ? -5.527 0.483 -19.736 1.00 96.94 99 LEU A CA 1
ATOM 772 C C . LEU A 1 99 ? -6.489 1.552 -20.277 1.00 96.94 99 LEU A C 1
ATOM 774 O O . LEU A 1 99 ? -7.512 1.827 -19.651 1.00 96.94 99 LEU A O 1
ATOM 778 N N . ARG A 1 100 ? -6.196 2.144 -21.440 1.00 97.38 100 ARG A N 1
ATOM 779 C CA . ARG A 1 100 ? -7.090 3.083 -22.129 1.00 97.38 100 ARG A CA 1
ATOM 780 C C . ARG A 1 100 ? -8.368 2.399 -22.608 1.00 97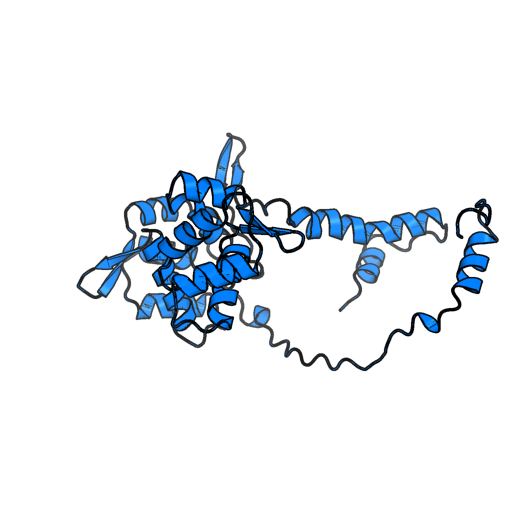.38 100 ARG A C 1
ATOM 782 O O . ARG A 1 100 ? -9.432 3.000 -22.504 1.00 97.38 100 ARG A O 1
ATOM 789 N N . SER A 1 101 ? -8.284 1.159 -23.089 1.00 96.75 101 SER A N 1
ATOM 790 C CA . SER A 1 101 ? -9.468 0.381 -23.478 1.00 96.75 101 SER A CA 1
ATOM 791 C C . SER A 1 101 ? -10.372 0.052 -22.279 1.00 96.75 101 SER A C 1
ATOM 793 O O . SER A 1 101 ? -11.594 0.134 -22.387 1.00 96.75 101 SER A O 1
ATOM 795 N N . GLU A 1 102 ? -9.777 -0.213 -21.111 1.00 95.00 102 GLU A N 1
ATOM 796 C CA . GLU A 1 102 ? -10.497 -0.477 -19.858 1.00 95.00 102 GLU A CA 1
ATOM 797 C C . GLU A 1 102 ? -11.072 0.796 -19.217 1.00 95.00 102 GLU A C 1
ATOM 799 O O . GLU A 1 102 ? -12.117 0.763 -18.558 1.00 95.00 102 GLU A O 1
ATOM 804 N N . PHE A 1 103 ? -10.402 1.935 -19.409 1.00 94.56 103 PHE A N 1
ATOM 805 C CA . PHE A 1 103 ? -10.794 3.230 -18.857 1.00 94.56 103 PHE A CA 1
ATOM 806 C C . PHE A 1 103 ? -10.782 4.332 -19.934 1.00 94.56 103 PHE A C 1
ATOM 808 O O . PHE A 1 103 ? -9.924 5.217 -19.886 1.00 94.56 103 PHE A O 1
ATOM 815 N N . PRO A 1 104 ? -11.757 4.352 -20.867 1.00 93.44 104 PRO A N 1
ATOM 816 C CA . PRO A 1 104 ? -11.750 5.286 -22.001 1.00 93.44 104 PRO A CA 1
ATOM 817 C C . PRO A 1 104 ? -11.756 6.768 -21.603 1.00 93.44 104 PRO A C 1
ATOM 819 O O . PRO A 1 104 ? -11.197 7.606 -22.305 1.00 93.44 104 PRO A O 1
ATOM 822 N N . ASP A 1 105 ? -12.348 7.092 -20.449 1.00 93.94 105 ASP A N 1
ATOM 823 C CA . ASP A 1 105 ? -12.462 8.469 -19.949 1.00 93.94 105 ASP A CA 1
ATOM 824 C C . ASP A 1 105 ? -11.195 8.972 -19.232 1.00 93.94 105 ASP A C 1
ATOM 826 O O . ASP A 1 105 ? -11.142 10.115 -18.768 1.00 93.94 105 ASP A O 1
ATOM 830 N N . TYR A 1 106 ? -10.183 8.118 -19.049 1.00 93.19 106 TYR A N 1
ATOM 831 C CA . TYR A 1 106 ? -8.970 8.493 -18.330 1.00 93.19 106 TYR A CA 1
ATOM 832 C C . TYR A 1 106 ? -8.041 9.328 -19.202 1.00 93.19 106 TYR A C 1
ATOM 834 O O . TYR A 1 106 ? -7.737 9.003 -20.349 1.00 93.19 106 TYR A O 1
ATOM 842 N N . ARG A 1 107 ? -7.500 10.390 -18.602 1.00 95.62 107 ARG A N 1
ATOM 843 C CA . ARG A 1 107 ? -6.382 11.123 -19.196 1.00 95.62 107 ARG A CA 1
ATOM 844 C C . ARG A 1 107 ? -5.166 10.209 -19.265 1.00 95.62 107 ARG A C 1
ATOM 846 O O . ARG A 1 107 ? -4.936 9.405 -18.363 1.00 95.62 107 ARG A O 1
ATOM 853 N N . GLU A 1 108 ? -4.330 10.404 -20.278 1.00 94.00 108 GLU A N 1
ATOM 854 C CA . GLU A 1 108 ? -3.102 9.622 -20.432 1.00 94.00 108 GLU A CA 1
ATOM 855 C C . GLU A 1 108 ? -2.194 9.696 -19.195 1.00 94.00 108 GLU A C 1
ATOM 857 O O . GLU A 1 108 ? -1.628 8.687 -18.780 1.00 94.00 108 GLU A O 1
ATOM 862 N N . SER A 1 109 ? -2.113 10.859 -18.542 1.00 94.62 109 SER A N 1
ATOM 863 C CA . SER A 1 109 ? -1.367 11.008 -17.289 1.00 94.62 109 SER A CA 1
ATOM 864 C C . SER A 1 109 ? -1.879 10.078 -16.184 1.00 94.62 109 SER A C 1
ATOM 866 O O . SER A 1 109 ? -1.073 9.477 -15.483 1.00 94.62 109 SER A O 1
ATOM 868 N N . SER A 1 110 ? -3.194 9.877 -16.066 1.00 94.06 110 SER A N 1
ATOM 869 C CA . SER A 1 110 ? -3.795 8.952 -15.095 1.00 94.06 110 SER A CA 1
ATOM 870 C C . SER A 1 110 ? -3.498 7.484 -15.419 1.00 94.06 110 SER A C 1
ATOM 872 O O . SER A 1 110 ? -3.304 6.675 -14.508 1.00 94.06 110 SER A O 1
ATOM 874 N N . LEU A 1 111 ? -3.418 7.131 -16.705 1.00 96.00 111 LEU A N 1
ATOM 875 C CA . LEU A 1 111 ? -2.997 5.794 -17.139 1.00 96.00 111 LEU A CA 1
ATOM 876 C C . LEU A 1 111 ? -1.524 5.552 -16.783 1.00 96.00 111 LEU A C 1
ATOM 878 O O . LEU A 1 111 ? -1.194 4.537 -16.174 1.00 96.00 111 LEU A O 1
ATOM 882 N N . ARG A 1 112 ? -0.650 6.531 -17.049 1.00 95.38 112 ARG A N 1
ATOM 883 C CA . ARG A 1 112 ? 0.768 6.486 -16.649 1.00 95.38 112 ARG A CA 1
ATOM 884 C C . ARG A 1 112 ? 0.932 6.370 -15.133 1.00 95.38 112 ARG A C 1
ATOM 886 O O . ARG A 1 112 ? 1.753 5.578 -14.678 1.00 95.38 112 ARG A O 1
ATOM 893 N N . THR A 1 113 ? 0.128 7.094 -14.350 1.00 94.31 113 THR A N 1
ATOM 894 C CA . THR A 1 113 ? 0.079 6.929 -12.889 1.00 94.31 113 THR A CA 1
ATOM 895 C C . THR A 1 113 ? -0.302 5.502 -12.509 1.00 94.31 113 THR A C 1
ATOM 897 O O . THR A 1 113 ? 0.336 4.933 -11.637 1.00 94.31 113 THR A O 1
ATOM 900 N N . THR A 1 114 ? -1.279 4.890 -13.183 1.00 95.50 114 THR A N 1
ATOM 901 C CA . THR A 1 114 ? -1.686 3.501 -12.905 1.00 95.50 114 THR A CA 1
ATOM 902 C C . THR A 1 114 ? -0.534 2.517 -13.138 1.00 95.50 114 THR A C 1
ATOM 904 O O . THR A 1 114 ? -0.281 1.669 -12.285 1.00 95.50 114 THR A O 1
ATOM 907 N N . VAL A 1 115 ? 0.234 2.680 -14.222 1.00 95.81 115 VAL A N 1
ATOM 908 C CA . VAL A 1 115 ? 1.460 1.891 -14.461 1.00 95.81 115 VAL A CA 1
ATOM 909 C C . VAL A 1 115 ? 2.491 2.111 -13.347 1.00 95.81 115 VAL A C 1
ATOM 911 O O . VAL A 1 115 ? 3.073 1.157 -12.836 1.00 95.81 115 VAL A O 1
ATOM 914 N N . ASN A 1 116 ? 2.689 3.357 -12.910 1.00 94.44 116 ASN A N 1
ATOM 915 C CA . ASN A 1 116 ? 3.620 3.661 -11.822 1.00 94.44 116 ASN A CA 1
ATOM 916 C C . ASN A 1 116 ? 3.170 3.076 -10.474 1.00 94.44 116 ASN A C 1
ATOM 918 O O . ASN A 1 116 ? 4.022 2.671 -9.691 1.00 94.44 116 ASN A O 1
ATOM 922 N N . VAL A 1 117 ? 1.864 2.988 -10.209 1.00 94.19 117 VAL A N 1
ATOM 923 C CA . VAL A 1 117 ? 1.323 2.319 -9.014 1.00 94.19 117 VAL A CA 1
ATOM 924 C C . VAL A 1 117 ? 1.663 0.829 -9.039 1.00 94.19 117 VAL A C 1
ATOM 926 O O . VAL A 1 117 ? 2.194 0.311 -8.059 1.00 94.19 117 VAL A O 1
ATOM 929 N N . LEU A 1 118 ? 1.438 0.154 -10.171 1.00 94.81 118 LEU A N 1
ATOM 930 C CA . LEU A 1 118 ? 1.782 -1.263 -10.345 1.00 94.81 118 LEU A CA 1
ATOM 931 C C . LEU A 1 118 ? 3.280 -1.520 -10.098 1.00 94.81 118 LEU A C 1
ATOM 933 O O . LEU A 1 118 ? 3.634 -2.455 -9.381 1.00 94.81 118 LEU A O 1
ATOM 937 N N . LYS A 1 119 ? 4.146 -0.666 -10.659 1.00 93.62 119 LYS A N 1
ATOM 938 C CA . LYS A 1 119 ? 5.609 -0.809 -10.597 1.00 93.62 119 LYS A CA 1
ATOM 939 C C . LYS A 1 119 ? 6.199 -0.411 -9.241 1.00 93.62 119 LYS A C 1
ATOM 941 O O . LYS A 1 119 ? 6.951 -1.168 -8.645 1.00 93.62 119 LYS A O 1
ATOM 946 N N . ASN A 1 120 ? 5.856 0.775 -8.741 1.00 90.19 120 ASN A N 1
ATOM 947 C CA . ASN A 1 120 ? 6.584 1.423 -7.643 1.00 90.19 120 ASN A CA 1
ATOM 948 C C . ASN A 1 120 ? 5.852 1.377 -6.295 1.00 90.19 120 ASN A C 1
ATOM 950 O O . ASN A 1 120 ? 6.471 1.632 -5.262 1.00 90.19 120 ASN A O 1
ATOM 954 N N . GLU A 1 121 ? 4.539 1.139 -6.279 1.00 91.44 121 GLU A N 1
ATOM 955 C CA . GLU A 1 121 ? 3.774 1.036 -5.028 1.00 91.44 121 GLU A CA 1
ATOM 956 C C . GLU A 1 121 ? 3.457 -0.417 -4.684 1.00 91.44 121 GLU A C 1
ATOM 958 O O . GLU A 1 121 ? 3.622 -0.823 -3.537 1.00 91.44 121 GLU A O 1
ATOM 963 N N . PHE A 1 122 ? 3.040 -1.198 -5.680 1.00 91.94 122 PHE A N 1
ATOM 964 C CA . PHE A 1 122 ? 2.659 -2.599 -5.510 1.00 91.94 122 PHE A CA 1
ATOM 965 C C . PHE A 1 122 ? 3.803 -3.573 -5.817 1.00 91.94 122 PHE A C 1
ATOM 967 O O . PHE A 1 122 ? 3.784 -4.695 -5.314 1.00 91.94 122 PHE A O 1
ATOM 974 N N . TYR A 1 123 ? 4.809 -3.146 -6.591 1.00 91.62 123 TYR A N 1
ATOM 975 C CA . TYR A 1 123 ? 5.960 -3.967 -6.993 1.00 91.62 123 TYR A CA 1
ATOM 976 C C . TYR A 1 123 ? 5.551 -5.277 -7.685 1.00 91.62 123 TYR A C 1
ATOM 978 O O . TYR A 1 123 ? 6.195 -6.314 -7.531 1.00 91.62 123 TYR A O 1
ATOM 986 N N . VAL A 1 124 ? 4.442 -5.239 -8.429 1.00 93.31 124 VAL A N 1
ATOM 987 C CA . VAL A 1 124 ? 3.878 -6.408 -9.127 1.00 93.31 124 VAL A CA 1
ATOM 988 C C . VAL A 1 124 ? 4.310 -6.479 -10.593 1.00 93.31 124 VAL A C 1
ATOM 990 O O . VAL A 1 124 ? 4.166 -7.515 -11.233 1.00 93.31 124 VAL A O 1
ATOM 993 N N . ILE A 1 125 ? 4.868 -5.395 -11.124 1.00 95.75 125 ILE A N 1
ATOM 994 C CA . ILE A 1 125 ? 5.512 -5.368 -12.437 1.00 95.75 125 ILE A CA 1
ATOM 995 C C . ILE A 1 125 ? 6.892 -4.735 -12.317 1.00 95.75 125 ILE A C 1
ATOM 997 O O . ILE A 1 125 ? 7.134 -3.906 -11.438 1.00 95.75 125 ILE A O 1
ATOM 1001 N N . GLU A 1 126 ? 7.763 -5.085 -13.244 1.00 95.19 126 GLU A N 1
ATOM 1002 C CA . GLU A 1 126 ? 9.046 -4.436 -13.464 1.00 95.19 126 GLU A CA 1
ATOM 1003 C C . GLU A 1 126 ? 9.172 -4.036 -14.933 1.00 95.19 126 GLU A C 1
ATOM 1005 O O . GLU A 1 126 ? 8.334 -4.385 -15.761 1.00 95.19 126 GLU A O 1
ATOM 1010 N N . GLU A 1 127 ? 10.171 -3.220 -15.247 1.00 93.94 127 GLU A N 1
ATOM 1011 C CA . GLU A 1 127 ? 10.378 -2.747 -16.610 1.00 93.94 127 GLU A CA 1
ATOM 1012 C C . GLU A 1 127 ? 11.869 -2.652 -16.885 1.00 93.94 127 GLU A C 1
ATOM 1014 O O . GLU A 1 127 ? 12.568 -1.878 -16.224 1.00 93.94 127 GLU A O 1
ATOM 1019 N N . HIS A 1 128 ? 12.309 -3.408 -17.885 1.00 91.62 128 HIS A N 1
ATOM 1020 C CA . HIS A 1 128 ? 13.693 -3.497 -18.333 1.00 91.62 128 HIS A CA 1
ATOM 1021 C C . HIS A 1 128 ? 13.722 -3.246 -19.838 1.00 91.62 128 HIS A C 1
ATOM 1023 O O . HIS A 1 128 ? 12.942 -3.834 -20.582 1.00 91.62 128 HIS A O 1
ATOM 1029 N N . GLU A 1 129 ? 14.561 -2.309 -20.283 1.00 90.19 129 GLU A N 1
ATOM 1030 C CA . GLU A 1 129 ? 14.703 -1.945 -21.706 1.00 90.19 129 GLU A CA 1
ATOM 1031 C C . GLU A 1 129 ? 13.372 -1.606 -22.422 1.00 90.19 129 GLU A C 1
ATOM 1033 O O . GLU A 1 129 ? 13.205 -1.817 -23.620 1.00 90.19 129 GLU A O 1
ATOM 1038 N N . GLY A 1 130 ? 12.402 -1.049 -21.685 1.00 88.06 130 GLY A N 1
ATOM 1039 C CA . GLY A 1 130 ? 11.084 -0.667 -22.212 1.00 88.06 130 GLY A CA 1
ATOM 1040 C C . GLY A 1 130 ? 10.076 -1.816 -22.336 1.00 88.06 130 GLY A C 1
ATOM 1041 O O . GLY A 1 130 ? 8.949 -1.586 -22.789 1.00 88.06 130 GLY A O 1
ATOM 1042 N N . ILE A 1 131 ? 10.453 -3.022 -21.906 1.00 95.44 131 ILE A N 1
ATOM 1043 C CA . ILE A 1 131 ? 9.570 -4.180 -21.777 1.00 95.44 131 ILE A CA 1
ATOM 1044 C C . ILE A 1 131 ? 9.121 -4.293 -20.325 1.00 95.44 131 ILE A C 1
ATOM 1046 O O . ILE A 1 131 ? 9.936 -4.329 -19.407 1.00 95.44 131 ILE A O 1
ATOM 1050 N N . VAL A 1 132 ? 7.809 -4.327 -20.127 1.00 97.25 132 VAL A N 1
ATOM 1051 C CA . VAL A 1 132 ? 7.155 -4.508 -18.837 1.00 97.25 132 VAL A CA 1
ATOM 1052 C C . VAL A 1 132 ? 6.859 -5.988 -18.644 1.00 97.25 132 VAL A C 1
ATOM 1054 O O . VAL A 1 132 ? 6.160 -6.571 -19.467 1.00 97.25 132 VAL A O 1
ATOM 1057 N N . THR A 1 133 ? 7.334 -6.571 -17.548 1.00 96.50 133 THR A N 1
ATOM 1058 C CA . THR A 1 133 ? 7.094 -7.971 -17.156 1.00 96.50 133 THR A CA 1
ATOM 1059 C C . THR A 1 133 ? 6.508 -8.041 -15.745 1.00 96.50 133 THR A C 1
ATOM 1061 O O . THR A 1 133 ? 6.531 -7.066 -14.987 1.00 96.50 133 THR A O 1
ATOM 1064 N N . LYS A 1 134 ? 5.942 -9.195 -15.373 1.00 94.88 134 LYS A N 1
ATOM 1065 C CA . LYS A 1 134 ? 5.517 -9.454 -13.990 1.00 94.88 134 LYS A CA 1
ATOM 1066 C C . LYS A 1 134 ? 6.735 -9.755 -13.120 1.00 94.88 134 LYS A C 1
ATOM 1068 O O . LYS A 1 134 ? 7.607 -10.512 -13.529 1.00 94.88 134 LYS A O 1
ATOM 1073 N N . THR A 1 135 ? 6.749 -9.233 -11.897 1.00 93.06 135 THR A N 1
ATOM 1074 C CA . THR A 1 135 ? 7.690 -9.706 -10.868 1.00 93.06 135 THR A CA 1
ATOM 1075 C C . THR A 1 135 ? 7.238 -11.065 -10.327 1.00 93.06 135 THR A C 1
ATOM 1077 O O . THR A 1 135 ? 6.080 -11.448 -10.510 1.00 93.06 135 THR A O 1
ATOM 1080 N N . THR A 1 136 ? 8.090 -11.766 -9.568 1.00 89.56 136 THR A N 1
ATOM 1081 C CA . THR A 1 136 ? 7.703 -12.995 -8.840 1.00 89.56 136 THR A CA 1
ATOM 1082 C C . THR A 1 136 ? 6.438 -12.789 -8.008 1.00 89.56 136 THR A C 1
ATOM 1084 O O . THR A 1 136 ? 5.538 -13.624 -8.007 1.00 89.56 136 THR A O 1
ATOM 1087 N N . ARG A 1 137 ? 6.326 -11.633 -7.347 1.00 88.25 137 ARG A N 1
ATOM 1088 C CA . ARG A 1 137 ? 5.136 -11.269 -6.577 1.00 88.25 137 ARG A CA 1
ATOM 1089 C C . ARG A 1 137 ? 3.922 -11.018 -7.455 1.00 88.25 137 ARG A C 1
ATOM 1091 O O . ARG A 1 137 ? 2.829 -11.444 -7.106 1.00 88.25 137 ARG A O 1
ATOM 1098 N N . GLY A 1 138 ? 4.096 -10.305 -8.566 1.00 92.38 138 GLY A N 1
ATOM 1099 C CA . GLY A 1 138 ? 3.016 -10.089 -9.522 1.00 92.38 138 GLY A CA 1
ATOM 1100 C C . GLY A 1 138 ? 2.474 -11.397 -10.081 1.00 92.38 138 GLY A C 1
ATOM 1101 O O . GLY A 1 138 ? 1.261 -11.541 -10.211 1.00 92.38 138 GLY A O 1
ATOM 1102 N N . GLN A 1 139 ? 3.361 -12.356 -10.351 1.00 92.31 139 GLN A N 1
ATOM 1103 C CA . GLN A 1 139 ? 2.996 -13.703 -10.773 1.00 92.31 139 GLN A CA 1
ATOM 1104 C C . GLN A 1 139 ? 2.240 -14.450 -9.668 1.00 92.31 139 GLN A C 1
ATOM 1106 O O . GLN A 1 139 ? 1.111 -14.874 -9.894 1.00 92.31 139 GLN A O 1
ATOM 1111 N N . LEU A 1 140 ? 2.804 -14.521 -8.457 1.00 90.06 140 LEU A N 1
ATOM 1112 C CA . LEU A 1 140 ? 2.170 -15.182 -7.312 1.00 90.06 140 LEU A CA 1
ATOM 1113 C C . LEU A 1 140 ? 0.772 -14.619 -7.034 1.00 90.06 140 LEU A C 1
ATOM 1115 O O . LEU A 1 140 ? -0.195 -15.365 -6.906 1.00 90.06 140 LEU A O 1
ATOM 1119 N N . TYR A 1 141 ? 0.652 -13.293 -7.008 1.00 91.94 141 TYR A N 1
ATOM 1120 C CA . TYR A 1 141 ? -0.618 -12.619 -6.788 1.00 91.94 141 TYR A CA 1
ATOM 1121 C C . TYR A 1 141 ? -1.633 -12.886 -7.914 1.00 91.94 141 TYR A C 1
ATOM 1123 O O . TYR A 1 141 ? -2.827 -13.018 -7.645 1.00 91.94 141 TYR A O 1
ATOM 1131 N N . LEU A 1 142 ? -1.192 -12.986 -9.173 1.00 93.38 142 LEU A N 1
ATOM 1132 C CA . LEU A 1 142 ? -2.067 -13.332 -10.297 1.00 93.38 142 LEU A CA 1
ATOM 1133 C C . LEU A 1 142 ? -2.584 -14.777 -10.200 1.00 93.38 142 LEU A C 1
ATOM 1135 O O . LEU A 1 142 ? -3.755 -15.023 -10.506 1.00 93.38 142 LEU A O 1
ATOM 1139 N N . ASP A 1 143 ? -1.731 -15.701 -9.759 1.00 92.62 143 ASP A N 1
ATOM 1140 C CA . ASP A 1 143 ? -2.048 -17.125 -9.642 1.00 92.62 143 ASP A CA 1
ATOM 1141 C C . ASP A 1 143 ? -3.018 -17.399 -8.488 1.00 92.62 143 ASP A C 1
ATOM 1143 O O . ASP A 1 143 ? -4.020 -18.098 -8.667 1.00 92.62 143 ASP A O 1
ATOM 1147 N N . THR A 1 144 ? -2.767 -16.815 -7.312 1.00 91.50 144 THR A N 1
ATOM 1148 C CA . THR A 1 144 ? -3.620 -17.006 -6.127 1.00 91.50 144 THR A CA 1
ATOM 1149 C C . THR A 1 144 ? -4.871 -16.137 -6.168 1.00 91.50 144 THR A C 1
ATOM 1151 O O . THR A 1 144 ? -5.913 -16.523 -5.637 1.00 91.50 144 THR A O 1
ATOM 1154 N N . LYS A 1 145 ? -4.775 -14.953 -6.790 1.00 89.69 145 LYS A N 1
ATOM 1155 C CA . LYS A 1 145 ? -5.770 -13.868 -6.724 1.00 89.69 145 LYS A CA 1
ATOM 1156 C C . LYS A 1 145 ? -6.108 -13.463 -5.289 1.00 89.69 145 LYS A C 1
ATOM 1158 O O . LYS A 1 145 ? -7.144 -12.835 -5.063 1.00 89.69 145 LYS A O 1
ATOM 1163 N N . ASP A 1 146 ? -5.241 -13.801 -4.337 1.00 88.44 146 ASP A N 1
ATOM 1164 C CA . ASP A 1 146 ? -5.429 -13.527 -2.922 1.00 88.44 146 ASP A CA 1
ATOM 1165 C C . ASP A 1 146 ? -4.750 -12.194 -2.569 1.00 88.44 146 ASP A C 1
ATOM 1167 O O . ASP A 1 146 ? -3.523 -12.085 -2.639 1.00 88.44 146 ASP A O 1
ATOM 1171 N N . PRO A 1 147 ? -5.506 -11.146 -2.184 1.00 86.56 147 PRO A N 1
ATOM 1172 C CA . PRO A 1 147 ? -4.925 -9.865 -1.787 1.00 86.56 147 PRO A CA 1
ATOM 1173 C C . PRO A 1 147 ? -3.954 -9.969 -0.602 1.00 86.56 147 PRO A C 1
ATOM 1175 O O . PRO A 1 147 ? -3.161 -9.046 -0.404 1.00 86.56 147 PRO A O 1
ATOM 1178 N N . ARG A 1 148 ? -3.987 -11.073 0.160 1.00 86.94 148 ARG A N 1
ATOM 1179 C CA . ARG A 1 148 ? -3.083 -11.339 1.285 1.00 86.94 148 ARG A CA 1
ATOM 1180 C C . ARG A 1 148 ? -1.611 -11.367 0.890 1.00 86.94 148 ARG A C 1
ATOM 1182 O O . ARG A 1 148 ? -0.795 -10.908 1.682 1.00 86.94 148 ARG A O 1
ATOM 1189 N N . GLU A 1 149 ? -1.291 -11.759 -0.343 1.00 87.44 149 GLU A N 1
ATOM 1190 C CA . GLU A 1 149 ? 0.084 -11.754 -0.877 1.00 87.44 149 GLU A CA 1
ATOM 1191 C C . GLU A 1 149 ? 0.726 -10.358 -0.886 1.00 87.44 149 GLU A C 1
ATOM 1193 O O . GLU A 1 149 ? 1.946 -10.202 -0.936 1.00 87.44 149 GLU A O 1
ATOM 1198 N N . LEU A 1 150 ? -0.094 -9.306 -0.851 1.00 90.06 150 LEU A N 1
ATOM 1199 C CA . LEU A 1 150 ? 0.374 -7.928 -0.917 1.00 90.06 150 LEU A CA 1
ATOM 1200 C C . LEU A 1 150 ? 0.394 -7.243 0.459 1.00 90.06 150 LEU A C 1
ATOM 1202 O O . LEU A 1 150 ? 1.009 -6.190 0.615 1.00 90.06 150 LEU A O 1
ATOM 1206 N N . ILE A 1 151 ? -0.252 -7.817 1.475 1.00 92.00 151 ILE A N 1
ATOM 1207 C CA . ILE A 1 151 ? -0.382 -7.191 2.798 1.00 92.00 151 ILE A CA 1
ATOM 1208 C C . ILE A 1 151 ? 0.975 -7.002 3.503 1.00 92.00 151 ILE A C 1
ATOM 1210 O O . ILE A 1 151 ? 1.183 -5.896 4.017 1.00 92.00 151 ILE A O 1
ATOM 1214 N N . PRO A 1 152 ? 1.929 -7.963 3.481 1.00 90.38 152 PRO A N 1
ATOM 1215 C CA . PRO A 1 152 ? 3.240 -7.789 4.112 1.00 90.38 152 PRO A CA 1
ATOM 1216 C C . PRO A 1 152 ? 3.961 -6.510 3.692 1.00 90.38 152 PRO A C 1
ATOM 1218 O O . PRO A 1 152 ? 4.457 -5.766 4.541 1.00 90.38 152 PRO A O 1
ATOM 1221 N N . ILE A 1 153 ? 3.980 -6.196 2.390 1.00 88.12 153 ILE A N 1
ATOM 1222 C CA . ILE A 1 153 ? 4.686 -5.002 1.911 1.00 88.12 153 ILE A CA 1
ATOM 1223 C C . ILE A 1 153 ? 3.986 -3.716 2.329 1.00 88.12 153 ILE A C 1
ATOM 1225 O O . ILE A 1 153 ? 4.646 -2.731 2.653 1.00 88.12 153 ILE A O 1
ATOM 1229 N N . PHE A 1 154 ? 2.657 -3.711 2.356 1.00 91.19 154 PHE A N 1
ATOM 1230 C CA . PHE A 1 154 ? 1.915 -2.532 2.769 1.00 91.19 154 PHE A CA 1
ATOM 1231 C C . PHE A 1 154 ? 2.089 -2.270 4.254 1.00 91.19 154 PHE A C 1
ATOM 1233 O O . PHE A 1 154 ? 2.346 -1.134 4.648 1.00 91.19 154 PHE A O 1
ATOM 1240 N N . LEU A 1 155 ? 2.033 -3.322 5.063 1.00 93.25 155 LEU A N 1
ATOM 1241 C CA . LEU A 1 155 ? 2.188 -3.208 6.501 1.00 93.25 155 LEU A CA 1
ATOM 1242 C C . LEU A 1 155 ? 3.599 -2.746 6.896 1.00 93.25 155 LEU A C 1
ATOM 1244 O O . LEU A 1 155 ? 3.740 -1.946 7.819 1.00 93.25 155 LEU A O 1
ATOM 1248 N N . THR A 1 156 ? 4.632 -3.187 6.173 1.00 91.81 156 THR A N 1
ATOM 1249 C CA . THR A 1 156 ? 6.030 -2.869 6.506 1.00 91.81 156 THR A CA 1
ATOM 1250 C C . THR A 1 156 ? 6.574 -1.616 5.820 1.00 91.81 1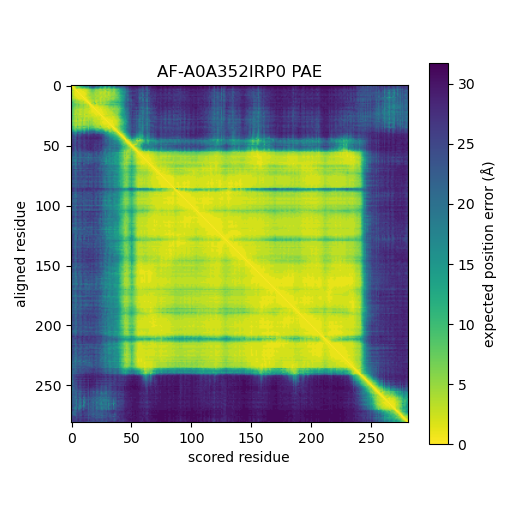56 THR A C 1
ATOM 1252 O O . THR A 1 156 ? 7.509 -1.001 6.337 1.00 91.81 156 THR A O 1
ATOM 1255 N N . ARG A 1 157 ? 6.009 -1.197 4.678 1.00 92.31 157 ARG A N 1
ATOM 1256 C CA . ARG A 1 157 ? 6.573 -0.109 3.857 1.00 92.31 157 ARG A CA 1
ATOM 1257 C C . ARG A 1 157 ? 5.654 1.080 3.634 1.00 92.31 157 ARG A C 1
ATOM 1259 O O . ARG A 1 157 ? 6.122 2.074 3.085 1.00 92.31 157 ARG A O 1
ATOM 1266 N N . VAL A 1 158 ? 4.386 1.036 4.039 1.00 93.94 158 VAL A N 1
ATOM 1267 C CA . VAL A 1 158 ? 3.471 2.181 3.905 1.00 93.94 158 VAL A CA 1
ATOM 1268 C C . VAL A 1 158 ? 3.156 2.770 5.267 1.00 93.94 158 VAL A C 1
ATOM 1270 O O . VAL A 1 158 ? 2.739 2.091 6.203 1.00 93.94 158 VAL A O 1
ATOM 1273 N N . LEU A 1 159 ? 3.337 4.080 5.365 1.00 95.06 159 LEU A N 1
ATOM 1274 C CA . LEU A 1 159 ? 3.098 4.822 6.586 1.00 95.06 159 LEU A CA 1
ATOM 1275 C C . LEU A 1 159 ? 1.595 4.878 6.917 1.00 95.06 159 LEU A C 1
ATOM 1277 O O . LEU A 1 159 ? 0.772 5.229 6.069 1.00 95.06 159 LEU A O 1
ATOM 1281 N N . GLY A 1 160 ? 1.246 4.571 8.169 1.00 95.75 160 GLY A N 1
ATOM 1282 C CA . GLY A 1 160 ? -0.105 4.731 8.715 1.00 95.75 160 GLY A CA 1
ATOM 1283 C C . GLY A 1 160 ? -1.025 3.511 8.605 1.00 95.75 160 GLY A C 1
ATOM 1284 O O . GLY A 1 160 ? -2.108 3.536 9.186 1.00 95.75 160 GLY A O 1
ATOM 1285 N N . ILE A 1 161 ? -0.625 2.441 7.911 1.00 97.06 161 ILE A N 1
ATOM 1286 C CA . ILE A 1 161 ? -1.430 1.208 7.835 1.00 97.06 161 ILE A CA 1
ATOM 1287 C C . ILE A 1 161 ? -1.497 0.504 9.193 1.00 97.06 161 ILE A C 1
ATOM 1289 O O . ILE A 1 161 ? -2.589 0.231 9.692 1.00 97.06 161 ILE A O 1
ATOM 1293 N N . ASP A 1 162 ? -0.343 0.285 9.818 1.00 97.38 162 ASP A N 1
ATOM 1294 C CA . ASP A 1 162 ? -0.219 -0.287 11.161 1.00 97.38 162 ASP A CA 1
ATOM 1295 C C . ASP A 1 162 ? -0.992 0.519 12.217 1.00 97.38 162 ASP A C 1
ATOM 1297 O O . ASP A 1 162 ? -1.708 -0.050 13.041 1.00 97.38 162 ASP A O 1
ATOM 1301 N N . HIS A 1 163 ? -0.949 1.849 12.134 1.00 98.06 163 HIS A N 1
ATOM 1302 C CA . HIS A 1 163 ? -1.698 2.744 13.015 1.00 98.06 163 HIS A CA 1
ATOM 1303 C C . HIS A 1 163 ? -3.207 2.512 12.933 1.00 98.06 163 HIS A C 1
ATOM 1305 O O . HIS A 1 163 ? -3.877 2.456 13.965 1.00 98.06 163 HIS A O 1
ATOM 1311 N N . VAL A 1 164 ? -3.755 2.388 11.719 1.00 98.19 164 VAL A N 1
ATOM 1312 C CA . VAL A 1 164 ? -5.190 2.140 11.532 1.00 98.19 164 VAL A CA 1
ATOM 1313 C C . VAL A 1 164 ? -5.569 0.775 12.094 1.00 98.19 164 VAL A C 1
ATOM 1315 O O . VAL A 1 164 ? -6.561 0.684 12.817 1.00 98.19 164 VAL A O 1
ATOM 1318 N N . LEU A 1 165 ? -4.777 -0.265 11.809 1.00 98.31 165 LEU A N 1
ATOM 1319 C CA . LEU A 1 165 ? -5.057 -1.615 12.294 1.00 98.31 165 LEU A CA 1
ATOM 1320 C C . LEU A 1 165 ? -5.028 -1.685 13.826 1.00 98.31 165 LEU A C 1
ATOM 1322 O O . LEU A 1 165 ? -5.990 -2.155 14.431 1.00 98.31 165 LEU A O 1
ATOM 1326 N N . LEU A 1 166 ? -3.995 -1.133 14.471 1.00 98.31 166 LEU A N 1
ATOM 1327 C CA . LEU A 1 166 ? -3.913 -1.104 15.934 1.00 98.31 166 LEU A CA 1
ATOM 1328 C C . LEU A 1 166 ? -4.998 -0.228 16.576 1.00 98.31 166 LEU A C 1
ATOM 1330 O O . LEU A 1 166 ? -5.496 -0.554 17.655 1.00 98.31 166 LEU A O 1
ATOM 1334 N N . ALA A 1 167 ? -5.381 0.886 15.947 1.00 98.19 167 ALA A N 1
ATOM 1335 C CA . ALA A 1 167 ? -6.440 1.751 16.461 1.00 98.19 167 ALA A CA 1
ATOM 1336 C C . ALA A 1 167 ? -7.812 1.063 16.423 1.00 98.19 167 ALA A C 1
ATOM 1338 O O . ALA A 1 167 ? -8.548 1.128 17.410 1.00 98.19 167 ALA A O 1
ATOM 1339 N N . LEU A 1 168 ? -8.129 0.384 15.316 1.00 98.31 168 LEU A N 1
ATOM 1340 C CA . LEU A 1 168 ? -9.373 -0.369 15.146 1.00 98.31 168 LEU A CA 1
ATOM 1341 C C . LEU A 1 168 ? -9.393 -1.674 15.950 1.00 98.31 168 LEU A C 1
ATOM 1343 O O . LEU A 1 168 ? -10.458 -2.108 16.373 1.00 98.31 168 LEU A O 1
ATOM 1347 N N . GLY A 1 169 ? -8.229 -2.270 16.227 1.00 97.19 169 GLY A N 1
ATOM 1348 C CA . GLY A 1 169 ? -8.111 -3.421 17.126 1.00 97.19 169 GLY A CA 1
ATOM 1349 C C . GLY A 1 169 ? -8.463 -3.100 18.583 1.00 97.19 169 GLY A C 1
ATOM 1350 O O . GLY A 1 169 ? -8.826 -3.997 19.338 1.00 97.19 169 GLY A O 1
ATOM 1351 N N . LYS A 1 170 ? -8.395 -1.821 18.982 1.00 96.88 170 LYS A N 1
ATOM 1352 C CA . LYS A 1 170 ? -8.801 -1.358 20.319 1.00 96.88 170 LYS A CA 1
ATOM 1353 C C . LYS A 1 170 ? -10.285 -1.014 20.386 1.00 96.88 170 LYS A C 1
ATOM 1355 O O . LYS A 1 170 ? -10.937 -1.324 21.378 1.00 96.88 170 LYS A O 1
ATOM 1360 N N . GLN A 1 171 ? -10.795 -0.319 19.372 1.00 96.62 171 GLN A N 1
ATOM 1361 C CA . GLN A 1 171 ? -12.195 0.090 19.294 1.00 96.62 171 GLN A CA 1
ATOM 1362 C C . GLN A 1 171 ? -12.574 0.498 17.872 1.00 96.62 171 GLN A C 1
ATOM 1364 O O . GLN A 1 171 ? -11.756 1.052 17.135 1.00 96.62 171 GLN A O 1
ATOM 1369 N N . ASP A 1 172 ? -13.850 0.340 17.543 1.00 97.56 172 ASP A N 1
ATOM 1370 C CA . ASP A 1 172 ? -14.426 0.863 16.310 1.00 97.56 172 ASP A CA 1
ATOM 1371 C C . ASP A 1 172 ? -14.303 2.394 16.246 1.00 97.56 172 ASP A C 1
ATOM 1373 O O . ASP A 1 172 ? -14.461 3.101 17.247 1.00 97.56 172 ASP A O 1
ATOM 1377 N N . GLN A 1 173 ? -14.039 2.930 15.052 1.00 97.94 173 GLN A N 1
ATOM 1378 C CA . GLN A 1 173 ? -13.848 4.369 14.844 1.00 97.94 173 GLN A CA 1
ATOM 1379 C C . GLN A 1 173 ? -14.630 4.886 13.644 1.00 97.94 173 GLN A C 1
ATOM 1381 O O . GLN A 1 173 ? -14.821 4.189 12.655 1.00 97.94 173 GLN A O 1
ATOM 1386 N N . ASN A 1 174 ? -15.056 6.145 13.686 1.00 97.31 174 ASN A N 1
ATOM 1387 C CA . ASN A 1 174 ? -15.618 6.813 12.512 1.00 97.31 174 ASN A CA 1
ATOM 1388 C C . ASN A 1 174 ? -14.516 7.394 11.601 1.00 97.31 174 ASN A C 1
ATOM 1390 O O . ASN A 1 174 ? -13.348 7.515 11.981 1.00 97.31 174 ASN A O 1
ATOM 1394 N N . SER A 1 175 ? -14.899 7.819 10.393 1.00 95.88 175 SER A N 1
ATOM 1395 C CA . SER A 1 175 ? -13.970 8.400 9.409 1.00 95.88 175 SER A CA 1
ATOM 1396 C C . SER A 1 175 ? -13.207 9.618 9.934 1.00 95.88 175 SER A C 1
ATOM 1398 O O . SER A 1 175 ? -12.023 9.769 9.644 1.00 95.88 175 SER A O 1
ATOM 1400 N N . ARG A 1 176 ? -13.845 10.480 10.738 1.00 96.19 176 ARG A N 1
ATOM 1401 C CA . ARG A 1 176 ? -13.206 11.681 11.298 1.00 96.19 176 ARG A CA 1
ATOM 1402 C C . ARG A 1 176 ? -12.058 11.313 12.236 1.00 96.19 176 ARG A C 1
ATOM 1404 O O . ARG A 1 176 ? -11.008 11.948 12.170 1.00 96.19 176 ARG A O 1
ATOM 1411 N N . GLN A 1 177 ? -12.252 10.302 13.082 1.00 97.88 177 GLN A N 1
ATOM 1412 C CA . GLN A 1 177 ? -11.220 9.803 13.993 1.00 97.88 177 GLN A CA 1
ATOM 1413 C C . GLN A 1 177 ? -10.046 9.203 13.216 1.00 97.88 177 GLN A C 1
ATOM 1415 O O . GLN A 1 177 ? -8.909 9.611 13.444 1.00 97.88 177 GLN A O 1
ATOM 1420 N N . LEU A 1 178 ? -10.318 8.344 12.227 1.00 97.69 178 LEU A N 1
ATOM 1421 C CA . LEU A 1 178 ? -9.275 7.731 11.396 1.00 97.69 178 LEU A CA 1
ATOM 1422 C C . LEU A 1 178 ? -8.490 8.762 10.576 1.00 97.69 178 LEU A C 1
ATOM 1424 O O . LEU A 1 178 ? -7.264 8.707 10.515 1.00 97.69 178 LEU A O 1
ATOM 1428 N N . TYR A 1 179 ? -9.165 9.751 9.984 1.00 97.06 179 TYR A N 1
ATOM 1429 C CA . TYR A 1 179 ? -8.483 10.822 9.251 1.00 97.06 179 TYR A CA 1
ATOM 1430 C C . TYR A 1 179 ? -7.664 11.711 10.182 1.00 97.06 179 TYR A C 1
ATOM 1432 O O . TYR A 1 179 ? -6.568 12.135 9.822 1.00 97.06 179 TYR A O 1
ATOM 1440 N N . SER A 1 180 ? -8.165 11.983 11.389 1.00 96.56 180 SER A N 1
ATOM 1441 C CA . SER A 1 180 ? -7.393 12.708 12.394 1.00 96.56 180 SER A CA 1
ATOM 1442 C C . SER A 1 180 ? -6.168 11.925 12.857 1.00 96.56 180 SER A C 1
ATOM 1444 O O . SER A 1 180 ? -5.146 12.554 13.104 1.00 96.56 180 SER A O 1
ATOM 1446 N N . LEU A 1 181 ? -6.262 10.601 12.995 1.00 97.25 181 LEU A N 1
ATOM 1447 C CA . LEU A 1 181 ? -5.129 9.742 13.325 1.00 97.25 181 LEU A CA 1
ATOM 1448 C C . LEU A 1 181 ? -4.082 9.798 12.214 1.00 97.25 181 LEU A C 1
ATOM 1450 O O . LEU A 1 181 ? -2.946 10.167 12.476 1.00 97.25 181 LEU A O 1
ATOM 1454 N N . LEU A 1 182 ? -4.472 9.516 10.970 1.00 96.56 182 LEU A N 1
ATOM 1455 C CA . LEU A 1 182 ? -3.546 9.465 9.836 1.00 96.56 182 LEU A CA 1
ATOM 1456 C C . LEU A 1 182 ? -2.831 10.803 9.594 1.00 96.56 182 LEU A C 1
ATOM 1458 O O . LEU A 1 182 ? -1.641 10.809 9.308 1.00 96.56 182 LEU A O 1
ATOM 1462 N N . ARG A 1 183 ? -3.498 11.945 9.798 1.00 94.88 183 ARG A N 1
ATOM 1463 C CA . ARG A 1 183 ? -2.836 13.264 9.741 1.00 94.88 183 ARG A CA 1
ATOM 1464 C C . ARG A 1 183 ? -1.870 13.543 10.891 1.00 94.88 183 ARG A C 1
ATOM 1466 O O . ARG A 1 183 ? -1.034 14.424 10.762 1.00 94.88 183 ARG A O 1
ATOM 1473 N N . LYS A 1 184 ? -1.983 12.839 12.020 1.00 94.31 184 LYS A N 1
ATOM 1474 C CA . LYS A 1 184 ? -0.944 12.879 13.059 1.00 94.31 184 LYS A CA 1
ATOM 1475 C C . LYS A 1 184 ? 0.257 12.036 12.656 1.00 94.31 184 LYS A C 1
ATOM 1477 O O . LYS A 1 184 ? 1.371 12.441 12.937 1.00 94.31 184 LYS A O 1
ATOM 1482 N N . VAL A 1 185 ? 0.025 10.900 11.989 1.00 94.94 185 VAL A N 1
ATOM 1483 C CA . VAL A 1 185 ? 1.101 10.037 11.470 1.00 94.94 185 VAL A CA 1
ATOM 1484 C C . VAL A 1 185 ? 1.969 10.784 10.459 1.00 94.94 185 VAL A C 1
ATOM 1486 O O . VAL A 1 185 ? 3.184 10.634 10.467 1.00 94.94 185 VAL A O 1
ATOM 1489 N N . ASN A 1 186 ? 1.352 11.593 9.598 1.00 94.25 186 ASN A N 1
ATOM 1490 C CA . ASN A 1 186 ? 2.054 12.491 8.690 1.00 94.25 186 ASN A CA 1
ATOM 1491 C C . ASN A 1 186 ? 1.354 13.854 8.664 1.00 94.25 186 ASN A C 1
ATOM 1493 O O . ASN A 1 186 ? 0.294 14.005 8.045 1.00 94.25 186 ASN A O 1
ATOM 1497 N N . SER A 1 187 ? 1.971 14.845 9.309 1.00 89.12 187 SER A N 1
ATOM 1498 C CA . SER A 1 187 ? 1.453 16.216 9.394 1.00 89.12 187 SER A CA 1
ATOM 1499 C C . SER A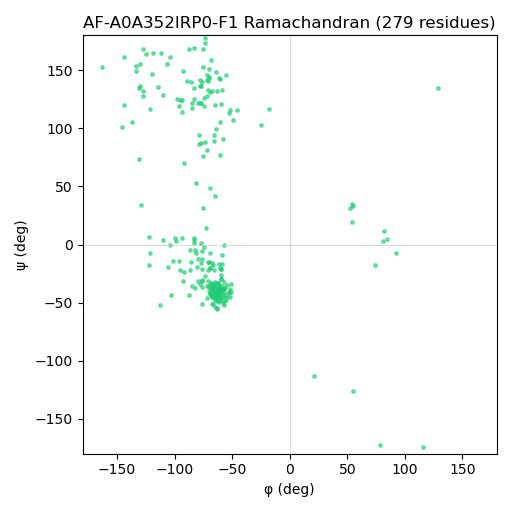 1 187 ? 1.445 16.956 8.050 1.00 89.12 187 SER A C 1
ATOM 1501 O O . SER A 1 187 ? 0.690 17.915 7.894 1.00 89.12 187 SER A O 1
ATOM 1503 N N . GLY A 1 188 ? 2.173 16.464 7.041 1.00 89.75 188 GLY A N 1
ATOM 1504 C CA . GLY A 1 188 ? 2.137 16.963 5.665 1.00 89.75 188 GLY A CA 1
ATOM 1505 C C . GLY A 1 188 ? 0.841 16.624 4.918 1.00 89.75 188 GLY A C 1
ATOM 1506 O O . GLY A 1 188 ? 0.529 17.229 3.891 1.00 89.75 188 GLY A O 1
ATOM 1507 N N . TRP A 1 189 ? 0.022 15.691 5.420 1.00 92.56 189 TRP A N 1
ATOM 1508 C CA . TRP A 1 189 ? -1.297 15.419 4.843 1.00 92.56 189 TRP A CA 1
ATOM 1509 C C . TRP A 1 189 ? -2.325 16.469 5.275 1.00 92.56 189 TRP A C 1
ATOM 1511 O O . TRP A 1 189 ? -3.099 16.287 6.213 1.00 92.56 189 TRP A O 1
ATOM 1521 N N . THR A 1 190 ? -2.397 17.567 4.529 1.00 88.19 190 THR A N 1
ATOM 1522 C CA . THR A 1 190 ? -3.330 18.674 4.806 1.00 88.19 190 THR A CA 1
ATOM 1523 C C . THR A 1 190 ? -4.780 18.378 4.401 1.00 88.19 190 THR A C 1
ATOM 1525 O O . THR A 1 190 ? -5.715 18.973 4.939 1.00 88.19 190 THR A O 1
ATOM 1528 N N . SER A 1 191 ? -5.006 17.420 3.495 1.00 92.50 191 SER A N 1
ATOM 1529 C CA . SER A 1 191 ? -6.339 17.022 3.024 1.00 92.50 191 SER A CA 1
ATOM 1530 C C . SER A 1 191 ? -6.730 15.608 3.468 1.00 92.50 191 SER A C 1
ATOM 1532 O O . SER A 1 191 ? -5.896 14.792 3.851 1.00 92.50 191 SER A O 1
ATOM 1534 N N . ASN A 1 192 ? -8.023 15.278 3.364 1.00 92.94 192 ASN A N 1
ATOM 1535 C CA . ASN A 1 192 ? -8.516 13.917 3.621 1.00 92.94 192 ASN A CA 1
ATOM 1536 C C . ASN A 1 192 ? -8.226 12.941 2.462 1.00 92.94 192 ASN A C 1
ATOM 1538 O O . ASN A 1 192 ? -8.626 11.782 2.546 1.00 92.94 192 ASN A O 1
ATOM 1542 N N . PHE A 1 193 ? -7.564 13.382 1.384 1.00 92.44 193 PHE A N 1
ATOM 1543 C CA . PHE A 1 193 ? -7.340 12.556 0.197 1.00 92.44 193 PHE A CA 1
ATOM 1544 C C . PHE A 1 193 ? -6.480 11.326 0.507 1.00 92.44 193 PHE A C 1
ATOM 1546 O O . PHE A 1 193 ? -6.929 10.200 0.291 1.00 92.44 193 PHE A O 1
ATOM 1553 N N . MET A 1 194 ? -5.280 11.522 1.067 1.00 94.00 194 MET A N 1
ATOM 1554 C CA . MET A 1 194 ? -4.383 10.404 1.373 1.00 94.00 194 MET A CA 1
ATOM 1555 C C . MET A 1 194 ? -4.928 9.502 2.491 1.00 94.00 194 MET A C 1
ATOM 1557 O O . MET A 1 194 ? -4.983 8.288 2.281 1.00 94.00 194 MET A O 1
ATOM 1561 N N . PRO A 1 195 ? -5.450 10.044 3.615 1.00 95.94 195 PRO A N 1
ATOM 1562 C CA . PRO A 1 195 ? -6.136 9.224 4.607 1.00 95.94 195 PRO A CA 1
ATOM 1563 C C . PRO A 1 195 ? -7.283 8.394 4.019 1.00 95.94 195 PRO A C 1
ATOM 1565 O O . PRO A 1 195 ? -7.390 7.199 4.281 1.00 95.94 195 PRO A O 1
ATOM 1568 N N . GLY A 1 196 ? -8.122 9.002 3.175 1.00 95.81 196 GLY A N 1
ATOM 1569 C CA . GLY A 1 196 ? -9.214 8.308 2.497 1.00 95.81 196 GLY A CA 1
ATOM 1570 C C . GLY A 1 196 ? -8.729 7.190 1.575 1.00 95.81 196 GLY A C 1
ATOM 1571 O O . GLY A 1 196 ? -9.347 6.126 1.537 1.00 95.81 196 GLY A O 1
ATOM 1572 N N . SER A 1 197 ? -7.612 7.403 0.876 1.00 95.69 197 SER A N 1
ATOM 1573 C CA . SER A 1 197 ? -6.992 6.395 0.013 1.00 95.69 197 SER A CA 1
ATOM 1574 C C . SER A 1 197 ? -6.500 5.179 0.801 1.00 95.69 197 SER A C 1
ATOM 1576 O O . SER A 1 197 ? -6.826 4.050 0.439 1.00 95.69 197 SER A O 1
ATOM 1578 N N . ILE A 1 198 ? -5.803 5.397 1.923 1.00 96.75 198 ILE A N 1
ATOM 1579 C CA . ILE A 1 198 ? -5.341 4.317 2.810 1.00 96.75 198 ILE A CA 1
ATOM 1580 C C . ILE A 1 198 ? -6.533 3.487 3.297 1.00 96.75 198 ILE A C 1
ATOM 1582 O O . ILE A 1 198 ? -6.547 2.272 3.123 1.00 96.75 198 ILE A O 1
ATOM 1586 N N . ILE A 1 199 ? -7.580 4.133 3.825 1.00 96.31 199 ILE A N 1
ATOM 1587 C CA . ILE A 1 199 ? -8.779 3.418 4.292 1.00 96.31 199 ILE A CA 1
ATOM 1588 C C . ILE A 1 199 ? -9.459 2.651 3.149 1.00 96.31 199 ILE A C 1
ATOM 1590 O O . ILE A 1 199 ? -9.905 1.521 3.345 1.00 96.31 199 ILE A O 1
ATOM 1594 N N . LYS A 1 200 ? -9.526 3.223 1.940 1.00 95.31 200 LYS A N 1
ATOM 1595 C CA . LYS A 1 200 ? -10.082 2.537 0.764 1.00 95.31 200 LYS A CA 1
ATOM 1596 C C . LYS A 1 200 ? -9.287 1.274 0.419 1.00 95.31 200 LYS A C 1
ATOM 1598 O O . LYS A 1 200 ? -9.903 0.257 0.110 1.00 95.31 200 LYS A O 1
ATOM 1603 N N . TRP A 1 201 ? -7.959 1.324 0.485 1.00 95.94 201 TRP A N 1
ATOM 1604 C CA . TRP A 1 201 ? -7.108 0.160 0.245 1.00 95.94 201 TRP A CA 1
ATOM 1605 C C . TRP A 1 201 ? -7.264 -0.907 1.324 1.00 95.94 201 TRP A C 1
ATOM 1607 O O . TRP A 1 201 ? -7.456 -2.066 0.977 1.00 95.94 201 TRP A O 1
ATOM 1617 N N . LEU A 1 202 ? -7.307 -0.532 2.605 1.00 96.62 202 LEU A N 1
ATOM 1618 C CA . LEU A 1 202 ? -7.550 -1.487 3.695 1.00 96.62 202 LEU A CA 1
ATOM 1619 C C . LEU A 1 202 ? -8.885 -2.225 3.543 1.00 96.62 202 LEU A C 1
ATOM 1621 O O . LEU A 1 202 ? -8.963 -3.417 3.821 1.00 96.62 202 LEU A O 1
ATOM 1625 N N . LYS A 1 203 ? -9.922 -1.552 3.034 1.00 95.19 203 LYS A N 1
ATOM 1626 C CA . LYS A 1 203 ? -11.172 -2.222 2.646 1.00 95.19 203 LYS A CA 1
ATOM 1627 C C . LYS A 1 203 ? -10.993 -3.159 1.449 1.00 95.19 203 LYS A C 1
ATOM 1629 O O . LYS A 1 203 ? -11.604 -4.216 1.409 1.00 95.19 203 LYS A O 1
ATOM 1634 N N . GLY A 1 204 ? -10.191 -2.764 0.461 1.00 92.69 204 GLY A N 1
ATOM 1635 C CA . GLY A 1 204 ? -9.891 -3.583 -0.717 1.00 92.69 204 GLY A CA 1
ATOM 1636 C C . GLY A 1 204 ? -9.124 -4.868 -0.389 1.00 92.69 204 GLY A C 1
ATOM 1637 O O . GLY A 1 204 ? -9.350 -5.875 -1.048 1.00 92.69 204 GLY A O 1
ATOM 1638 N N . PHE A 1 205 ? -8.276 -4.841 0.641 1.00 93.88 205 PHE A N 1
ATOM 1639 C CA . PHE A 1 205 ? -7.576 -6.013 1.183 1.00 93.88 205 PHE A CA 1
ATOM 1640 C C . PHE A 1 205 ? -8.412 -6.826 2.179 1.00 93.88 205 PHE A C 1
ATOM 1642 O O . PHE A 1 205 ? -7.878 -7.733 2.807 1.00 93.88 205 PHE A O 1
ATOM 1649 N N . ASP A 1 206 ? -9.690 -6.481 2.362 1.00 95.25 206 ASP A N 1
ATOM 1650 C CA . ASP A 1 206 ? -10.571 -7.096 3.357 1.00 95.25 206 ASP A CA 1
ATOM 1651 C C . ASP A 1 206 ? -9.995 -7.061 4.785 1.00 95.25 206 ASP A C 1
ATOM 1653 O O . ASP A 1 206 ? -10.187 -7.976 5.575 1.00 95.25 206 ASP A O 1
ATOM 1657 N N . LEU A 1 207 ? -9.261 -5.999 5.135 1.00 97.25 207 LEU A N 1
ATOM 1658 C CA . LEU A 1 207 ? -8.719 -5.780 6.485 1.00 97.25 207 LEU A CA 1
ATOM 1659 C C . LEU A 1 207 ? -9.663 -4.948 7.355 1.00 97.25 207 LEU A C 1
ATOM 1661 O O . LEU A 1 207 ? -9.698 -5.073 8.579 1.00 97.25 207 LEU A O 1
ATOM 1665 N N . VAL A 1 208 ? -10.414 -4.053 6.718 1.00 97.81 208 VAL A N 1
ATOM 1666 C CA . VAL A 1 208 ? -11.312 -3.114 7.385 1.00 97.81 208 VAL A CA 1
ATOM 1667 C C . VAL A 1 208 ? -12.675 -3.179 6.723 1.00 97.81 208 VAL A C 1
ATOM 1669 O O . VAL A 1 208 ? -12.795 -3.130 5.501 1.00 97.81 208 VAL A O 1
ATOM 1672 N N . GLN A 1 209 ? -13.718 -3.191 7.540 1.00 96.94 209 GLN A N 1
ATOM 1673 C CA . GLN A 1 209 ? -15.102 -3.074 7.105 1.00 96.94 209 GLN A CA 1
ATOM 1674 C C . GLN A 1 209 ? -15.743 -1.827 7.712 1.00 96.94 209 GLN A C 1
ATOM 1676 O O . GLN A 1 209 ? -15.207 -1.204 8.626 1.00 96.94 209 GLN A O 1
ATOM 1681 N N . ASN A 1 210 ? -16.886 -1.422 7.167 1.00 95.50 210 ASN A N 1
ATOM 1682 C CA . ASN A 1 210 ? -17.685 -0.334 7.717 1.00 95.50 210 ASN A CA 1
ATOM 1683 C C . ASN A 1 210 ? -19.114 -0.831 7.899 1.00 95.50 210 ASN A C 1
ATOM 1685 O O . ASN A 1 210 ? -19.674 -1.445 6.992 1.00 95.50 210 ASN A O 1
ATOM 1689 N N . SER A 1 211 ? -19.682 -0.583 9.070 1.00 90.94 211 SER A N 1
ATOM 1690 C CA . SER A 1 211 ? -21.055 -0.960 9.383 1.00 90.94 211 SER A CA 1
ATOM 1691 C C . SER A 1 211 ? -22.041 0.131 8.955 1.00 90.94 211 SER A C 1
ATOM 1693 O O . SER A 1 211 ? -21.663 1.259 8.641 1.00 90.94 211 SER A O 1
ATOM 1695 N N . ALA A 1 212 ? -23.338 -0.188 8.957 1.00 85.38 212 ALA A N 1
ATOM 1696 C CA . ALA A 1 212 ? -24.387 0.726 8.495 1.00 85.38 212 ALA A CA 1
ATOM 1697 C C . ALA A 1 212 ? -24.460 2.054 9.279 1.00 85.38 212 ALA A C 1
ATOM 1699 O O . ALA A 1 212 ? -24.981 3.040 8.766 1.00 85.38 212 ALA A O 1
ATOM 1700 N N . ASN A 1 213 ? -23.929 2.098 10.505 1.00 87.94 213 ASN A N 1
ATOM 1701 C CA . ASN A 1 213 ? -23.873 3.309 11.329 1.00 87.94 213 ASN A CA 1
ATOM 1702 C C . ASN A 1 213 ? -22.665 4.219 10.999 1.00 87.94 213 ASN A C 1
ATOM 1704 O O . ASN A 1 213 ? -22.481 5.250 11.644 1.00 87.94 213 ASN A O 1
ATOM 1708 N N . GLY A 1 214 ? -21.837 3.847 10.016 1.00 90.81 214 GLY A N 1
ATOM 1709 C CA . GLY A 1 214 ? -20.664 4.608 9.592 1.00 90.81 214 GLY A CA 1
ATOM 1710 C C . GLY A 1 214 ? -19.394 4.346 10.408 1.00 90.81 214 GLY A C 1
ATOM 1711 O O . GLY A 1 214 ? -18.374 4.989 10.140 1.00 90.81 214 GLY A O 1
ATOM 1712 N N . LEU A 1 215 ? -19.409 3.405 11.357 1.00 96.81 215 LEU A N 1
ATOM 1713 C CA . LEU A 1 215 ? -18.222 2.975 12.099 1.00 96.81 215 LEU A CA 1
ATOM 1714 C C . LEU A 1 215 ? -17.416 1.936 11.322 1.00 96.81 215 LEU A C 1
ATOM 1716 O O . LEU A 1 215 ? -17.966 0.984 10.766 1.00 96.81 215 LEU A O 1
ATOM 1720 N N . PHE A 1 216 ? -16.103 2.137 11.306 1.00 98.31 216 PHE A N 1
ATOM 1721 C CA . PHE A 1 216 ? -15.112 1.208 10.793 1.00 98.31 216 PHE A CA 1
ATOM 1722 C C . PHE A 1 216 ? -14.661 0.259 11.899 1.00 98.31 216 PHE A C 1
ATOM 1724 O O . PHE A 1 216 ? -14.461 0.693 13.034 1.00 98.31 216 PHE A O 1
ATOM 1731 N N . SER A 1 217 ? -14.463 -1.004 11.537 1.00 98.31 217 SER A N 1
ATOM 1732 C CA . SER A 1 217 ? -13.962 -2.068 12.407 1.00 98.31 217 SER A CA 1
ATOM 1733 C C . SER A 1 217 ? -13.064 -3.020 11.618 1.00 98.31 217 SER A C 1
ATOM 1735 O O . SER A 1 217 ? -13.095 -3.035 10.382 1.00 98.31 217 SER A O 1
ATOM 1737 N N . LEU A 1 218 ? -12.233 -3.795 12.320 1.00 98.44 218 LEU A N 1
ATOM 1738 C CA . LEU A 1 218 ? -11.450 -4.856 11.687 1.00 98.44 218 LEU A CA 1
ATOM 1739 C C . LEU A 1 218 ? -12.363 -6.011 11.260 1.00 98.44 218 LEU A C 1
ATOM 1741 O O . LEU A 1 218 ? -13.279 -6.398 11.990 1.00 98.44 218 LEU A O 1
ATOM 1745 N N . THR A 1 219 ? -12.080 -6.582 10.095 1.00 97.88 219 THR A N 1
ATOM 1746 C CA . THR A 1 219 ? -12.576 -7.912 9.709 1.00 97.88 219 THR A CA 1
ATOM 1747 C C . THR A 1 219 ? -11.818 -8.996 10.493 1.00 97.88 219 THR A C 1
ATOM 1749 O O . THR A 1 219 ? -10.887 -8.686 11.240 1.00 97.88 219 THR A O 1
ATOM 1752 N N . GLU A 1 220 ? -12.158 -10.277 10.317 1.00 97.00 220 GLU A N 1
ATOM 1753 C CA . GLU A 1 220 ? -11.357 -11.366 10.904 1.00 97.00 220 GLU A CA 1
ATOM 1754 C C . GLU A 1 220 ? -9.923 -11.369 10.359 1.00 97.00 220 GLU A C 1
ATOM 1756 O O . GLU A 1 220 ? -8.973 -11.368 11.137 1.00 97.00 220 GLU A O 1
ATOM 1761 N N . THR A 1 221 ? -9.748 -11.220 9.042 1.00 95.50 221 THR A N 1
ATOM 1762 C CA . THR A 1 221 ? -8.418 -11.059 8.432 1.00 95.50 221 THR A CA 1
ATOM 1763 C C . THR A 1 221 ? -7.710 -9.801 8.942 1.00 95.50 221 THR A C 1
ATOM 1765 O O . THR A 1 221 ? -6.518 -9.831 9.231 1.00 95.50 221 THR A O 1
ATOM 1768 N N . GLY A 1 222 ? -8.440 -8.706 9.160 1.00 97.50 222 GLY A N 1
ATOM 1769 C CA . GLY A 1 222 ? -7.920 -7.505 9.811 1.00 97.50 222 GLY A CA 1
ATOM 1770 C C . GLY A 1 222 ? -7.333 -7.771 11.195 1.00 97.50 222 GLY A C 1
ATOM 1771 O O . GLY A 1 222 ? -6.255 -7.269 11.509 1.00 97.50 222 GLY A O 1
ATOM 1772 N N . LYS A 1 223 ? -8.020 -8.575 12.015 1.00 98.00 223 LYS A N 1
ATOM 1773 C CA . LYS A 1 223 ? -7.557 -8.960 13.358 1.00 98.00 223 LYS A CA 1
ATOM 1774 C C . LYS A 1 223 ? -6.324 -9.857 13.297 1.00 98.00 223 LYS A C 1
ATOM 1776 O O . LYS A 1 223 ? -5.395 -9.635 14.069 1.00 98.00 223 LYS A O 1
ATOM 1781 N N . GLU A 1 224 ? -6.299 -10.821 12.377 1.00 96.12 224 GLU A N 1
ATOM 1782 C CA . GLU A 1 224 ? -5.149 -11.707 12.152 1.00 96.12 224 GLU A CA 1
ATOM 1783 C C . GLU A 1 224 ? -3.885 -10.901 11.827 1.00 96.12 224 GLU A C 1
ATOM 1785 O O . GLU A 1 224 ? -2.849 -11.092 12.459 1.00 96.12 224 GLU A O 1
ATOM 1790 N N . TRP A 1 225 ? -3.972 -9.945 10.898 1.00 96.00 225 TRP A N 1
ATOM 1791 C CA . TRP A 1 225 ? -2.831 -9.094 10.545 1.00 96.00 225 TRP A CA 1
ATOM 1792 C C . TRP A 1 225 ? -2.482 -8.077 11.630 1.00 96.00 225 TRP A C 1
ATOM 1794 O O . TRP A 1 225 ? -1.303 -7.817 11.856 1.00 96.00 225 TRP A O 1
ATOM 1804 N N . ALA A 1 226 ? -3.469 -7.531 12.346 1.00 97.00 226 ALA A N 1
ATOM 1805 C CA . ALA A 1 226 ? -3.204 -6.654 13.484 1.00 97.00 226 ALA A CA 1
ATOM 1806 C C . ALA A 1 226 ? -2.425 -7.377 14.598 1.00 97.00 226 ALA A C 1
ATOM 1808 O O . ALA A 1 226 ? -1.570 -6.764 15.232 1.00 97.00 226 ALA A O 1
ATOM 1809 N N . ALA A 1 227 ? -2.670 -8.675 14.806 1.00 95.62 227 ALA A N 1
ATOM 1810 C CA . ALA A 1 227 ? -1.949 -9.488 15.786 1.00 95.62 227 ALA A CA 1
ATOM 1811 C C . ALA A 1 227 ? -0.476 -9.746 15.414 1.00 95.62 227 ALA A C 1
ATOM 1813 O O . ALA A 1 227 ? 0.324 -10.052 16.296 1.00 95.62 227 ALA A O 1
ATOM 1814 N N . GLN A 1 228 ? -0.101 -9.594 14.138 1.00 93.56 228 GLN A N 1
ATOM 1815 C CA . GLN A 1 228 ? 1.292 -9.704 13.688 1.00 93.56 228 GLN A CA 1
ATOM 1816 C C . GLN A 1 228 ? 2.109 -8.429 13.951 1.00 93.56 228 GLN A C 1
ATOM 1818 O O . GLN A 1 228 ? 3.335 -8.449 13.857 1.00 93.56 228 GLN A O 1
ATOM 1823 N N . ILE A 1 229 ? 1.452 -7.317 14.299 1.00 95.25 229 ILE A N 1
ATOM 1824 C CA . ILE A 1 229 ? 2.112 -6.048 14.609 1.00 95.25 229 ILE A CA 1
ATOM 1825 C C . ILE A 1 229 ? 2.661 -6.112 16.036 1.00 95.25 229 ILE A C 1
ATOM 1827 O O . ILE A 1 229 ? 1.967 -5.820 17.009 1.00 95.25 229 ILE A O 1
ATOM 1831 N N . HIS A 1 230 ? 3.929 -6.494 16.155 1.00 93.88 230 HIS A N 1
ATOM 1832 C CA . HIS A 1 230 ? 4.650 -6.567 17.431 1.00 93.88 230 HIS A CA 1
ATOM 1833 C C . HIS A 1 230 ? 5.553 -5.350 17.694 1.00 93.88 230 HIS A C 1
ATOM 1835 O O . HIS A 1 230 ? 6.320 -5.345 18.657 1.00 93.88 230 HIS A O 1
ATOM 1841 N N . TRP A 1 231 ? 5.507 -4.339 16.826 1.00 94.38 231 TRP A N 1
ATOM 1842 C CA . TRP A 1 231 ? 6.231 -3.078 16.982 1.00 94.38 231 TRP A CA 1
ATOM 1843 C C . TRP A 1 231 ? 5.296 -1.953 17.427 1.00 94.38 231 TRP A C 1
ATOM 1845 O O . TRP A 1 231 ? 4.078 -2.022 17.255 1.00 94.38 231 TRP A O 1
ATOM 1855 N N . GLU A 1 232 ? 5.880 -0.887 17.968 1.00 95.50 232 GLU A N 1
ATOM 1856 C CA . GLU A 1 232 ? 5.177 0.374 18.182 1.00 95.50 232 GLU A CA 1
ATOM 1857 C C . GLU A 1 232 ? 5.239 1.207 16.890 1.00 95.50 232 GLU A C 1
ATOM 1859 O O . GLU A 1 232 ? 6.336 1.459 16.389 1.00 95.50 232 GLU A O 1
ATOM 1864 N N . PRO A 1 233 ? 4.097 1.593 16.289 1.00 96.06 233 PRO A N 1
ATOM 1865 C CA . PRO A 1 233 ? 4.114 2.399 15.076 1.00 96.06 233 PRO A CA 1
ATOM 1866 C C . PRO A 1 233 ? 4.749 3.776 15.285 1.00 96.06 233 PRO A C 1
ATOM 1868 O O . PRO A 1 233 ? 4.395 4.510 16.205 1.00 96.06 233 PRO A O 1
ATOM 1871 N N . GLU A 1 234 ? 5.658 4.128 14.382 1.00 94.56 234 GLU A N 1
ATOM 1872 C CA . GLU A 1 234 ? 6.377 5.401 14.388 1.00 94.56 234 GLU A CA 1
ATOM 1873 C C . GLU A 1 234 ? 5.583 6.505 13.673 1.00 94.56 234 GLU A C 1
ATOM 1875 O O . GLU A 1 234 ? 5.004 6.294 12.601 1.00 94.56 234 GLU A O 1
ATOM 1880 N N . PHE A 1 235 ? 5.614 7.708 14.240 1.00 93.81 235 PHE A N 1
ATOM 1881 C CA . PHE A 1 235 ? 5.074 8.921 13.630 1.00 93.81 235 PHE A CA 1
ATOM 1882 C C . PHE A 1 235 ? 6.183 9.627 12.849 1.00 93.81 235 PHE A C 1
ATOM 1884 O O . PHE A 1 235 ? 7.351 9.526 13.209 1.00 93.81 235 PHE A O 1
ATOM 1891 N N . LEU A 1 236 ? 5.827 10.320 11.769 1.00 91.69 236 LEU A N 1
ATOM 1892 C CA . LEU A 1 236 ? 6.786 11.137 11.036 1.00 91.69 236 LEU A CA 1
ATOM 1893 C C . LEU A 1 236 ? 6.918 12.499 11.716 1.00 91.69 236 LEU A C 1
ATOM 1895 O O . LEU A 1 236 ? 5.905 13.189 11.889 1.00 91.69 236 LEU A O 1
ATOM 1899 N N . ASP A 1 237 ? 8.140 12.889 12.067 1.00 83.25 237 ASP A N 1
ATOM 1900 C CA . ASP A 1 237 ? 8.365 14.176 12.709 1.00 83.25 237 ASP A CA 1
ATOM 1901 C C . ASP A 1 237 ? 8.135 15.326 11.711 1.00 83.25 237 ASP A C 1
ATOM 1903 O O . ASP A 1 237 ? 8.454 15.209 10.528 1.00 83.25 237 ASP A O 1
ATOM 1907 N N . PRO A 1 238 ? 7.575 16.473 12.139 1.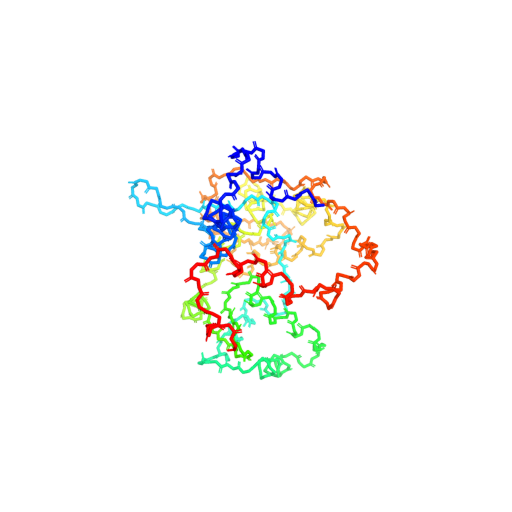00 77.31 238 PRO A N 1
ATOM 1908 C CA . PRO A 1 238 ? 7.421 17.629 11.257 1.00 77.31 238 PRO A CA 1
ATOM 1909 C C . PRO A 1 238 ? 8.750 18.155 10.695 1.00 77.31 238 PRO A C 1
ATOM 1911 O O . PRO A 1 238 ? 8.757 18.745 9.623 1.00 77.31 238 PRO A O 1
ATOM 1914 N N . GLU A 1 239 ? 9.863 17.942 11.400 1.00 70.62 239 GLU A N 1
ATOM 1915 C CA . GLU A 1 239 ? 11.209 18.310 10.937 1.00 70.62 239 GLU A CA 1
ATOM 1916 C C . GLU A 1 239 ? 11.686 17.399 9.793 1.00 70.62 239 GLU A C 1
ATOM 1918 O O . GLU A 1 239 ? 12.343 17.866 8.865 1.00 70.62 239 GLU A O 1
ATOM 1923 N N . ASP A 1 240 ? 11.256 16.134 9.789 1.00 69.94 240 ASP A N 1
ATOM 1924 C CA . ASP A 1 240 ? 11.511 15.180 8.703 1.00 69.94 240 ASP A CA 1
ATOM 1925 C C . ASP A 1 240 ? 10.733 15.506 7.419 1.00 69.94 240 ASP A C 1
ATOM 1927 O O . ASP A 1 240 ? 11.011 14.953 6.352 1.00 69.94 240 ASP A O 1
ATOM 1931 N N . LEU A 1 241 ? 9.720 16.373 7.513 1.00 65.06 241 LEU A N 1
ATOM 1932 C CA . LEU A 1 241 ? 8.957 16.868 6.367 1.00 65.06 241 LEU A CA 1
ATOM 1933 C C . LEU A 1 241 ? 9.630 18.036 5.653 1.00 65.06 241 LEU A C 1
ATOM 1935 O O . LEU A 1 241 ? 8.991 18.583 4.756 1.00 65.06 241 LEU A O 1
ATOM 1939 N N . GLY A 1 242 ? 10.846 18.409 6.081 1.00 55.19 242 GLY A N 1
ATOM 1940 C CA . GLY A 1 242 ? 11.633 19.543 5.611 1.00 55.19 242 GLY A CA 1
ATOM 1941 C C . GLY A 1 242 ? 11.185 20.078 4.257 1.00 55.19 242 GLY A C 1
ATOM 1942 O O . GLY A 1 242 ? 11.252 19.376 3.247 1.00 55.19 242 GLY A O 1
ATOM 1943 N N . GLU A 1 243 ? 10.724 21.331 4.255 1.00 44.97 243 GLU A N 1
ATOM 1944 C CA . GLU A 1 243 ? 10.637 22.147 3.049 1.00 44.97 243 GLU A CA 1
ATOM 1945 C C . GLU A 1 243 ? 12.052 22.308 2.473 1.00 44.97 243 GLU A C 1
ATOM 1947 O O . GLU A 1 243 ? 12.685 23.350 2.604 1.00 44.97 243 GLU A O 1
ATOM 1952 N N . GLU A 1 244 ? 12.571 21.282 1.809 1.00 37.50 244 GLU A N 1
ATOM 1953 C CA . GLU A 1 244 ? 13.437 21.521 0.672 1.00 37.50 244 GLU A CA 1
ATOM 1954 C C . GLU A 1 244 ? 12.492 21.891 -0.464 1.00 37.50 244 GLU A C 1
ATOM 1956 O O . GLU A 1 244 ? 11.984 21.064 -1.220 1.00 37.50 244 GLU A O 1
ATOM 1961 N N . SER A 1 245 ? 12.185 23.185 -0.546 1.00 34.47 245 SER A N 1
ATOM 1962 C CA . SER A 1 245 ? 11.931 23.769 -1.847 1.00 34.47 245 SER A CA 1
ATOM 1963 C C . SER A 1 245 ? 13.041 23.274 -2.773 1.00 34.47 245 SER A C 1
ATOM 1965 O O . SER A 1 245 ? 14.199 23.643 -2.578 1.00 34.47 245 SER A O 1
ATOM 1967 N N . ASP A 1 246 ? 12.697 22.499 -3.798 1.00 34.91 246 ASP A N 1
ATOM 1968 C CA . ASP A 1 246 ? 13.541 22.268 -4.975 1.00 34.91 246 ASP A CA 1
ATOM 1969 C C . ASP A 1 246 ? 13.746 23.585 -5.769 1.00 34.91 246 ASP A C 1
ATOM 1971 O O . ASP A 1 246 ? 13.694 23.626 -6.994 1.00 34.91 246 ASP A O 1
ATOM 1975 N N . SER A 1 247 ? 13.968 24.709 -5.088 1.00 33.59 247 SER A N 1
ATOM 1976 C CA . SER A 1 247 ? 14.833 25.764 -5.585 1.00 33.59 247 SER A CA 1
ATOM 1977 C C . SER A 1 247 ? 16.223 25.473 -5.038 1.00 33.59 247 SER A C 1
ATOM 1979 O O . SER A 1 247 ? 16.742 26.171 -4.166 1.00 33.59 247 SER A O 1
ATOM 1981 N N . VAL A 1 248 ? 16.832 24.409 -5.558 1.00 33.22 248 VAL A N 1
ATOM 1982 C CA . VAL A 1 248 ? 18.275 24.453 -5.728 1.00 33.22 248 VAL A CA 1
ATOM 1983 C C . VAL A 1 248 ? 18.485 25.627 -6.681 1.00 33.22 248 VAL A C 1
ATOM 1985 O O . VAL A 1 248 ? 18.157 25.527 -7.864 1.00 33.22 248 VAL A O 1
ATOM 1988 N N . ASP A 1 249 ? 18.956 26.761 -6.161 1.00 34.47 249 ASP A N 1
ATOM 1989 C CA . ASP A 1 249 ? 19.752 27.664 -6.979 1.00 34.47 249 ASP A CA 1
ATOM 1990 C C . ASP A 1 249 ? 20.934 26.811 -7.437 1.00 34.47 249 ASP A C 1
ATOM 1992 O O . ASP A 1 249 ? 21.923 26.622 -6.727 1.00 34.47 249 ASP A O 1
ATOM 1996 N N . VAL A 1 250 ? 20.761 26.176 -8.596 1.00 37.66 250 VAL A N 1
ATOM 1997 C CA . VAL A 1 250 ? 21.867 25.646 -9.367 1.00 37.66 250 VAL A CA 1
ATOM 1998 C C . VAL A 1 250 ? 22.614 26.896 -9.787 1.00 37.66 250 VAL A C 1
ATOM 2000 O O . VAL A 1 250 ? 22.310 27.502 -10.811 1.00 37.66 250 VAL A O 1
ATOM 2003 N N . ASP A 1 251 ? 23.545 27.329 -8.941 1.00 41.75 251 ASP A N 1
ATOM 2004 C CA . ASP A 1 251 ? 24.647 28.135 -9.418 1.00 41.75 251 ASP A CA 1
ATOM 2005 C C . ASP A 1 251 ? 25.226 27.325 -10.579 1.00 41.75 251 ASP A C 1
ATOM 2007 O O . ASP A 1 251 ? 25.634 26.172 -10.406 1.00 41.75 251 ASP A O 1
ATOM 2011 N N . ASP A 1 252 ? 25.135 27.899 -11.775 1.00 38.97 252 ASP A N 1
ATOM 2012 C CA . ASP A 1 252 ? 25.520 27.331 -13.066 1.00 38.97 252 ASP A CA 1
ATOM 2013 C C . ASP A 1 252 ? 27.050 27.201 -13.163 1.00 38.97 252 ASP A C 1
ATOM 2015 O O . ASP A 1 252 ? 27.703 27.624 -14.115 1.00 38.97 252 ASP A O 1
ATOM 2019 N N . ALA A 1 253 ? 27.668 26.633 -12.130 1.00 47.56 253 ALA A N 1
ATOM 2020 C CA . ALA A 1 253 ? 29.003 26.093 -12.192 1.00 47.56 253 ALA A CA 1
ATOM 2021 C C . ALA A 1 253 ? 28.904 24.765 -12.943 1.00 47.56 253 ALA A C 1
ATOM 2023 O O . ALA A 1 253 ? 28.941 23.680 -12.358 1.00 47.56 253 ALA A O 1
ATOM 2024 N N . SER A 1 254 ? 28.770 24.853 -14.268 1.00 41.62 254 SER A N 1
ATOM 2025 C CA . SER A 1 254 ? 29.068 23.727 -15.137 1.00 41.62 254 SER A CA 1
ATOM 2026 C C . SER A 1 254 ? 30.477 23.250 -14.781 1.00 41.62 254 SER A C 1
ATOM 2028 O O . SER A 1 254 ? 31.455 23.977 -14.979 1.00 41.62 254 SER A O 1
ATOM 2030 N N . LEU A 1 255 ? 30.599 22.047 -14.223 1.00 44.59 255 LEU A N 1
ATOM 2031 C CA . LEU A 1 255 ? 31.886 21.370 -14.154 1.00 44.59 255 LEU A CA 1
ATOM 2032 C C . LEU A 1 255 ? 32.286 21.060 -15.595 1.00 44.59 255 LEU A C 1
ATOM 2034 O O . LEU A 1 255 ? 31.848 20.068 -16.178 1.00 44.59 255 LEU A O 1
ATOM 2038 N N . ASP A 1 256 ? 33.068 21.958 -16.186 1.00 49.44 256 ASP A N 1
ATOM 2039 C CA . ASP A 1 256 ? 33.579 21.800 -17.535 1.00 49.44 256 ASP A CA 1
ATOM 2040 C C . ASP A 1 256 ? 34.684 20.740 -17.532 1.00 49.44 256 ASP A C 1
ATOM 2042 O O . ASP A 1 256 ? 35.873 21.009 -17.383 1.00 49.44 256 ASP A O 1
ATOM 2046 N N . ILE A 1 257 ? 34.278 19.484 -17.695 1.00 49.56 257 ILE A N 1
ATOM 2047 C CA . ILE A 1 257 ? 35.195 18.346 -17.816 1.00 49.56 257 ILE A CA 1
ATOM 2048 C C . ILE A 1 257 ? 36.123 18.517 -19.036 1.00 49.56 257 ILE A C 1
ATOM 2050 O O . ILE A 1 257 ? 37.199 17.917 -19.069 1.00 49.56 257 ILE A O 1
ATOM 2054 N N . SER A 1 258 ? 35.756 19.356 -20.016 1.00 58.28 258 SER A N 1
ATOM 2055 C CA . SER A 1 258 ? 36.597 19.653 -21.180 1.00 58.28 258 SER A CA 1
ATOM 2056 C C . SER A 1 258 ? 37.740 20.628 -20.874 1.00 58.28 258 SER A C 1
ATOM 2058 O O . SER A 1 258 ? 38.720 20.661 -21.619 1.00 58.28 258 SER A O 1
ATOM 2060 N N . SER A 1 259 ? 37.683 21.348 -19.745 1.00 50.09 259 SER A N 1
ATOM 2061 C CA . SER A 1 259 ? 38.779 22.200 -19.271 1.00 50.09 259 SER A CA 1
ATOM 2062 C C . SER A 1 259 ? 39.870 21.421 -18.526 1.00 50.09 259 SER A C 1
ATOM 2064 O O . SER A 1 259 ? 40.896 21.989 -18.149 1.00 50.09 259 SER A O 1
ATOM 2066 N N . ILE A 1 260 ? 39.651 20.130 -18.266 1.00 59.88 260 ILE A N 1
ATOM 2067 C CA . ILE A 1 260 ? 40.623 19.251 -17.622 1.00 59.88 260 ILE A CA 1
ATOM 2068 C C . ILE A 1 260 ? 41.555 18.706 -18.705 1.00 59.88 260 ILE A C 1
ATOM 2070 O O . ILE A 1 260 ? 41.126 17.979 -19.598 1.00 59.88 260 ILE A O 1
ATOM 2074 N N . ASP A 1 261 ? 42.849 19.017 -18.612 1.00 65.56 261 ASP A N 1
ATOM 2075 C CA . ASP A 1 261 ? 43.874 18.430 -19.482 1.00 65.56 261 ASP A CA 1
ATOM 2076 C C . ASP A 1 261 ? 44.108 16.960 -19.101 1.00 65.56 261 ASP A C 1
ATOM 2078 O O . ASP A 1 261 ? 45.030 16.592 -18.363 1.00 65.56 261 ASP A O 1
ATOM 2082 N N . GLN A 1 262 ? 43.219 16.110 -19.613 1.00 56.28 262 GLN A N 1
ATOM 2083 C CA . GLN A 1 262 ? 43.241 14.665 -19.423 1.00 56.28 262 GLN A CA 1
ATOM 2084 C C . GLN A 1 262 ? 44.566 14.060 -19.909 1.00 56.28 262 GLN A C 1
ATOM 2086 O O . GLN A 1 262 ? 45.059 13.110 -19.305 1.00 56.28 262 GLN A O 1
ATOM 2091 N N . GLY A 1 263 ? 45.190 14.637 -20.944 1.00 61.53 263 GLY A N 1
ATOM 2092 C CA . GLY A 1 263 ? 46.471 14.177 -21.477 1.00 61.53 263 GLY A CA 1
ATOM 2093 C C . GLY A 1 263 ? 47.614 14.361 -20.481 1.00 61.53 263 GLY A C 1
ATOM 2094 O O . GLY A 1 263 ? 48.393 13.432 -20.253 1.00 61.53 263 GLY A O 1
ATOM 2095 N N . SER A 1 264 ? 47.690 15.523 -19.833 1.00 59.12 264 SER A N 1
ATOM 2096 C CA . SER A 1 264 ? 48.681 15.787 -18.783 1.00 59.12 264 SER A CA 1
ATOM 2097 C C . SER A 1 264 ? 48.438 14.956 -17.522 1.00 59.12 264 SER A C 1
ATOM 2099 O O . SER A 1 264 ? 49.395 14.450 -16.937 1.00 59.12 264 SER A O 1
ATOM 2101 N N . LEU A 1 265 ? 47.175 14.741 -17.143 1.00 52.28 265 LEU A N 1
ATOM 2102 C CA . LEU A 1 265 ? 46.786 13.874 -16.023 1.00 52.28 265 LEU A CA 1
ATOM 2103 C C . LEU A 1 265 ? 47.173 12.408 -16.262 1.00 52.28 265 LEU A C 1
ATOM 2105 O O . LEU A 1 265 ? 47.837 11.798 -15.424 1.00 52.28 265 LEU A O 1
ATOM 2109 N N . ILE A 1 266 ? 46.848 11.860 -17.435 1.00 57.62 266 ILE A N 1
ATOM 2110 C CA . ILE A 1 266 ? 47.215 10.490 -17.823 1.00 57.62 266 ILE A CA 1
ATOM 2111 C C . ILE A 1 266 ? 48.739 10.343 -17.880 1.00 57.62 266 ILE A C 1
ATOM 2113 O O . ILE A 1 266 ? 49.287 9.350 -17.397 1.00 57.62 266 ILE A O 1
ATOM 2117 N N . LYS A 1 267 ? 49.455 11.339 -18.413 1.00 55.31 267 LYS A N 1
ATOM 2118 C CA . LYS A 1 267 ? 50.922 11.328 -18.493 1.00 55.31 267 LYS A CA 1
ATOM 2119 C C . LYS A 1 267 ? 51.582 11.414 -17.113 1.00 55.31 267 LYS A C 1
ATOM 2121 O O . LYS A 1 267 ? 52.575 10.730 -16.881 1.00 55.31 267 LYS A O 1
ATOM 2126 N N . ALA A 1 268 ? 51.020 12.190 -16.187 1.00 59.31 268 ALA A N 1
ATOM 2127 C CA . ALA A 1 268 ? 51.495 12.273 -14.806 1.00 59.31 268 ALA A CA 1
ATOM 2128 C C . ALA A 1 268 ? 51.299 10.952 -14.036 1.00 59.31 268 ALA A C 1
ATOM 2130 O O . ALA A 1 268 ? 52.165 10.566 -13.254 1.00 59.31 268 ALA A O 1
ATOM 2131 N N . VAL A 1 269 ? 50.202 10.233 -14.296 1.00 50.53 269 VAL A N 1
ATOM 2132 C CA . VAL A 1 269 ? 49.885 8.940 -13.660 1.00 50.53 269 VAL A CA 1
ATOM 2133 C C . VAL A 1 269 ? 50.683 7.775 -14.270 1.00 50.53 269 VAL A C 1
ATOM 2135 O O . VAL A 1 269 ? 51.081 6.845 -13.566 1.00 50.53 269 VAL A O 1
ATOM 2138 N N . THR A 1 270 ? 50.963 7.819 -15.574 1.00 53.12 270 THR A N 1
ATOM 2139 C CA . THR A 1 270 ? 51.694 6.755 -16.294 1.00 53.12 270 THR A CA 1
ATOM 2140 C C . THR A 1 270 ? 53.215 6.907 -16.255 1.00 53.12 270 THR A C 1
ATOM 2142 O O . THR A 1 270 ? 53.922 5.913 -16.386 1.00 53.12 270 THR A O 1
ATOM 2145 N N . ALA A 1 271 ? 53.752 8.110 -16.012 1.00 52.19 271 ALA A N 1
ATOM 2146 C CA . ALA A 1 271 ? 55.200 8.339 -15.937 1.00 52.19 271 ALA A CA 1
ATOM 2147 C C . ALA A 1 271 ? 55.892 7.651 -14.740 1.00 52.19 271 ALA A C 1
ATOM 2149 O O . ALA A 1 271 ? 57.112 7.493 -14.754 1.00 52.19 271 ALA A O 1
ATOM 2150 N N . SER A 1 272 ? 55.138 7.235 -13.718 1.00 52.47 272 SER A N 1
ATOM 2151 C CA . SER A 1 272 ? 55.654 6.590 -12.499 1.00 52.47 272 SER A CA 1
ATOM 2152 C C . SER A 1 272 ? 55.072 5.196 -12.233 1.00 52.47 272 SER A C 1
ATOM 2154 O O . SER A 1 272 ? 55.369 4.594 -11.200 1.00 52.47 272 SER A O 1
ATOM 2156 N N . THR A 1 273 ? 54.281 4.646 -13.158 1.00 46.25 273 THR A N 1
ATOM 2157 C CA . THR A 1 273 ? 53.675 3.313 -13.031 1.00 46.25 273 THR A CA 1
ATOM 2158 C C . THR A 1 273 ? 54.137 2.383 -14.155 1.00 46.25 273 THR A C 1
ATOM 2160 O O . THR A 1 273 ? 54.382 2.803 -15.280 1.00 46.25 273 THR A O 1
ATOM 2163 N N . ALA A 1 274 ? 54.274 1.085 -13.860 1.00 45.84 274 ALA A N 1
ATOM 2164 C CA . ALA A 1 274 ? 54.732 0.059 -14.806 1.00 45.84 274 ALA A CA 1
ATOM 2165 C C . ALA A 1 274 ? 53.661 -0.347 -15.845 1.00 45.84 274 ALA A C 1
ATOM 2167 O O . ALA A 1 274 ? 53.616 -1.498 -16.279 1.00 45.84 274 ALA A O 1
ATOM 2168 N N . PHE A 1 275 ? 52.777 0.573 -16.237 1.00 40.41 275 PHE A N 1
ATOM 2169 C CA . PHE A 1 275 ? 51.766 0.324 -17.258 1.00 40.41 275 PHE A CA 1
ATOM 2170 C C . PHE A 1 275 ? 52.264 0.823 -18.613 1.00 40.41 275 PHE A C 1
ATOM 2172 O O . PHE A 1 275 ? 52.561 2.000 -18.804 1.00 40.41 275 PHE A O 1
ATOM 2179 N N . SER A 1 276 ? 52.378 -0.095 -19.574 1.00 43.31 276 SER A N 1
ATOM 2180 C CA . SER A 1 276 ? 52.756 0.254 -20.941 1.00 43.31 276 SER A CA 1
ATOM 2181 C C . SER A 1 276 ? 51.637 1.067 -21.598 1.00 43.31 276 SER A C 1
ATOM 2183 O O . SER A 1 276 ? 50.480 0.648 -21.583 1.00 43.31 276 SER A O 1
ATOM 2185 N N . ALA A 1 277 ? 51.995 2.188 -22.232 1.00 45.84 277 ALA A N 1
ATOM 2186 C CA . ALA A 1 277 ? 51.097 3.153 -22.885 1.00 45.84 277 ALA A CA 1
ATOM 2187 C C . ALA A 1 277 ? 50.181 2.575 -23.990 1.00 45.84 277 ALA A C 1
ATOM 2189 O O . ALA A 1 277 ? 49.399 3.300 -24.592 1.00 45.84 277 ALA A O 1
ATOM 2190 N N . ARG A 1 278 ? 50.270 1.272 -24.276 1.00 43.66 278 ARG A N 1
ATOM 2191 C CA . ARG A 1 278 ? 49.488 0.566 -25.297 1.00 43.66 278 ARG A CA 1
ATOM 2192 C C . ARG A 1 278 ? 48.123 0.051 -24.825 1.00 43.66 278 ARG A C 1
ATOM 2194 O O . ARG A 1 278 ? 47.401 -0.501 -25.642 1.00 43.66 278 ARG A O 1
ATOM 2201 N N . LEU A 1 279 ? 47.791 0.187 -23.540 1.00 39.75 279 LEU A N 1
ATOM 2202 C CA . LEU A 1 279 ? 46.522 -0.285 -22.959 1.00 39.75 279 LEU A CA 1
ATOM 2203 C C . LEU A 1 279 ? 45.456 0.814 -22.799 1.00 39.75 279 LEU A C 1
ATOM 2205 O O . LEU A 1 279 ? 44.394 0.539 -22.254 1.00 39.75 279 LEU A O 1
ATOM 2209 N N . VAL A 1 280 ? 45.731 2.045 -23.243 1.00 43.53 280 VAL A N 1
ATOM 2210 C CA . VAL A 1 280 ? 44.844 3.212 -23.045 1.00 43.53 280 VAL A CA 1
ATOM 2211 C C . VAL A 1 280 ? 44.574 3.955 -24.366 1.00 43.53 280 VAL A C 1
ATOM 2213 O O . VAL A 1 280 ? 44.465 5.176 -24.384 1.00 43.53 280 VAL A O 1
ATOM 2216 N N . SER A 1 281 ? 44.507 3.230 -25.488 1.00 34.84 281 SER A N 1
ATOM 2217 C CA . SER A 1 281 ? 43.967 3.752 -26.757 1.00 34.84 281 SER A CA 1
ATOM 2218 C C . SER A 1 281 ? 42.601 3.159 -27.041 1.00 34.84 281 SER A C 1
ATOM 2220 O O . SER A 1 281 ? 42.542 1.907 -27.004 1.00 34.84 281 SER A O 1
#

Radius of gyration: 25.04 Å; Cα contacts (8 Å, |Δi|>4): 290; chains: 1; bounding box: 80×49×47 Å

Solvent-accessible surface area (backbone atoms only — not comparable to full-atom values): 16418 Å² total; per-residue (Å²): 134,87,56,68,64,62,54,50,35,72,75,70,44,82,72,57,93,45,74,66,47,44,52,56,58,65,44,48,64,51,50,49,38,44,65,64,58,57,44,47,73,51,73,70,68,46,56,49,61,45,102,84,66,54,74,38,73,39,60,55,59,48,87,76,20,38,95,49,51,88,76,59,81,71,48,67,61,43,53,51,53,53,55,61,70,27,66,97,49,35,44,59,66,56,55,43,51,53,48,38,71,79,37,74,89,58,54,68,67,59,45,53,49,50,53,47,41,39,36,75,72,66,49,28,31,48,72,57,100,63,35,30,32,59,28,77,58,24,47,52,34,61,74,69,67,44,60,68,77,52,43,64,58,43,55,22,37,30,52,51,49,54,51,51,39,53,50,29,73,75,42,70,39,41,66,68,58,53,40,55,50,40,29,58,34,34,65,83,52,84,57,67,61,52,44,50,27,45,55,52,48,36,38,68,57,50,28,36,45,69,49,98,88,57,38,30,35,56,33,73,60,19,49,58,57,38,71,60,60,86,69,82,80,66,61,43,54,77,74,79,62,56,86,71,64,90,69,69,79,69,72,84,73,71,81,58,70,84,77,52,62,58,67,60,53,52,48,65,58,43,75,82,42,99,61,67,83,82,81,80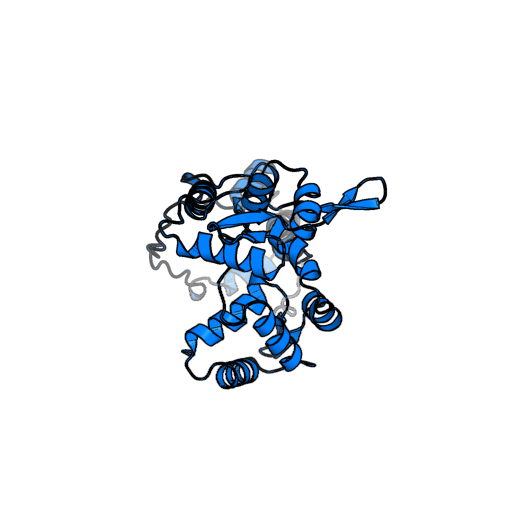,120

Sequence (281 aa):
QHDLMSRLEQLLGQAESSPKALSERMTLPWFVYEGHVQGSHTETVAEEADDKGEVKLKPLPAIQRRKGLTSIRGGIATLIKALSFVEDGVRRDELIDFLRSEFPDYRESSLRTTVNVLKNEFYVIEEHEGIVTKTTRGQLYLDTKDPRELIPIFLTRVLGIDHVLLALGKQDQNSRQLYSLLRKVNSGWTSNFMPGSIIKWLKGFDLVQNSANGLFSLTETGKEWAAQIHWEPEFLDPEDLGEESDSVDVDDASLDISSIDQGSLIKAVTASTAFSARLVS

Secondary structure (DSSP, 8-state):
---HHHHHHHHH-PPPSSHHHHHHHHHHHHHHHIIIIIGGGS---SEEEPTTS-EEE-PPPTTTSBS-----TTTHHHHHHHHHHTTT-EEHHHHHHHHHHH-TT--HHHHHHHHHIIIIIS--EEEETTEEEE-HHHHHHHHH--GGGGHHHHHHHBTTHHHHHHHHHHS-EEHHHHHHHHHHH-TT--SSHHHHHHHHHHHHTTSEEE-TTSEEEE-HHHHHHHHT--SPPPPPPGGGG----S----------GGGS-HHHHHHHHHTTSS--GGG--